Protein AF-A0A7S0XNS1-F1 (afdb_monomer_lite)

Radius of gyration: 20.66 Å; chains: 1; bounding box: 52×36×56 Å

Sequence (223 aa):
VTRVEDPAVYVGIASEYVEYVCTFFGDREVCVLVGDVISHVSPDRAYLNLQDELGRIGTSLVNKYTDFRRIVALPVFSSFLDILQGPVRKHLGKSLLTLFLDLPPGASRDPVVLHTGFTLAKGLHDELDSLSLDDERRQSGALIARFVRMVEFGDDLEKHLSFLVECRRFLVNLDVVKEAVVCVVASLIDRANDKVKMKHTRRTMSFVKACLAFCHITIPSIT

Secondary structure (DSSP, 8-state):
------HHHHHHHHHHHHHHHHHHS-HHHHHHHHHHHHHHHSGGGGGGG-HHHHHHHHHHHHHH--SHHHHHTSTTHHHHHHH--HHHHHHHHHHHHHHHHTSPTTGGGSHHHHHHHHHHHHHHHHT--TTS-HHHHHHHHHHHHHHHHH---TT-HHHHHHHHHHHHHHSTT-HHHHHHHHHHHHHHHHHHHHHHTT---HHHHHHHHHHHHHHHHHGGG--

InterPro domains:
  IPR029705 VPS35 endosomal protein sorting factor-like [PTHR13673] (1-223)

pLDDT: mean 93.22, std 6.47, range [44.56, 97.88]

Structure (mmCIF, N/CA/C/O backbone):
data_AF-A0A7S0XNS1-F1
#
_entry.id   AF-A0A7S0XNS1-F1
#
loop_
_atom_site.group_PDB
_atom_site.id
_atom_site.type_symbol
_atom_site.label_atom_id
_atom_site.label_alt_id
_atom_site.label_comp_id
_atom_site.label_asym_id
_atom_site.label_entity_id
_atom_site.label_seq_id
_atom_site.pdbx_PDB_ins_code
_atom_site.Cartn_x
_atom_site.Cartn_y
_atom_site.Cartn_z
_atom_site.occupancy
_atom_site.B_iso_or_equiv
_atom_site.auth_seq_id
_atom_site.auth_comp_id
_atom_site.auth_asym_id
_atom_site.auth_atom_id
_atom_site.pdbx_PDB_model_num
ATOM 1 N N . VAL A 1 1 ? -30.289 -7.061 12.189 1.00 44.56 1 VAL A N 1
ATOM 2 C CA . VAL A 1 1 ? -30.768 -5.856 12.905 1.00 44.56 1 VAL A CA 1
ATOM 3 C C . VAL A 1 1 ? -30.694 -6.138 14.395 1.00 44.56 1 VAL A C 1
ATOM 5 O O . VAL A 1 1 ? -31.608 -6.726 14.968 1.00 44.56 1 VAL A O 1
ATOM 8 N N . THR A 1 2 ? -29.538 -5.863 14.985 1.00 54.38 2 THR A N 1
ATOM 9 C CA . THR A 1 2 ? -29.276 -6.022 16.419 1.00 54.38 2 THR A CA 1
ATOM 10 C C . THR A 1 2 ? -29.986 -4.919 17.206 1.00 54.38 2 THR A C 1
ATOM 12 O O . THR A 1 2 ? -30.120 -3.802 16.727 1.00 54.38 2 THR A O 1
ATOM 15 N N . ARG A 1 3 ? -30.518 -5.262 18.387 1.00 66.88 3 ARG A N 1
ATOM 16 C CA . ARG A 1 3 ? -31.362 -4.386 19.230 1.00 66.88 3 ARG A CA 1
ATOM 17 C C . ARG A 1 3 ? -30.568 -3.486 20.190 1.00 66.88 3 ARG A C 1
ATOM 19 O O . ARG A 1 3 ? -31.171 -2.841 21.038 1.00 66.88 3 ARG A O 1
ATOM 26 N N . VAL A 1 4 ? -29.238 -3.516 20.132 1.00 72.00 4 VAL A N 1
ATOM 27 C CA . VAL A 1 4 ? -28.381 -2.734 21.032 1.00 72.00 4 VAL A CA 1
ATOM 28 C C . VAL A 1 4 ? -28.152 -1.374 20.389 1.00 72.00 4 VAL A C 1
ATOM 30 O O . VAL A 1 4 ? -27.490 -1.296 19.363 1.00 72.00 4 VAL A O 1
ATOM 33 N N . GLU A 1 5 ? -28.735 -0.329 20.971 1.00 79.56 5 GLU A N 1
ATOM 34 C CA . GLU A 1 5 ? -28.654 1.031 20.423 1.00 79.56 5 GLU A CA 1
ATOM 35 C C . GLU A 1 5 ? -27.328 1.724 20.758 1.00 79.56 5 GLU A C 1
ATOM 37 O O . GLU A 1 5 ? -26.865 2.544 19.974 1.00 79.56 5 GLU A O 1
ATOM 42 N N . ASP A 1 6 ? -26.703 1.379 21.890 1.00 89.56 6 ASP A N 1
ATOM 43 C CA . ASP A 1 6 ? -25.436 1.975 22.321 1.00 89.56 6 ASP A CA 1
ATOM 44 C C . ASP A 1 6 ? -24.248 1.400 21.517 1.00 89.56 6 ASP A C 1
ATOM 46 O O . ASP A 1 6 ? -23.928 0.208 21.662 1.00 89.56 6 ASP A O 1
ATOM 50 N N . PRO A 1 7 ? -23.555 2.226 20.705 1.00 90.88 7 PRO A N 1
ATOM 51 C CA . PRO A 1 7 ? -22.407 1.788 19.921 1.00 90.88 7 PRO A CA 1
ATOM 52 C C . PRO A 1 7 ? -21.266 1.239 20.777 1.00 90.88 7 PRO A C 1
ATOM 54 O O . PRO A 1 7 ? -20.618 0.278 20.366 1.00 90.88 7 PRO A O 1
ATOM 57 N N . ALA A 1 8 ? -21.022 1.802 21.965 1.00 92.81 8 ALA A N 1
ATOM 58 C CA . ALA A 1 8 ? -19.924 1.373 22.826 1.00 92.81 8 ALA A CA 1
ATOM 59 C C . ALA A 1 8 ? -20.167 -0.041 23.365 1.00 92.81 8 ALA A C 1
ATOM 61 O O . ALA A 1 8 ? -19.279 -0.893 23.315 1.00 92.81 8 ALA A O 1
ATOM 62 N N . VAL A 1 9 ? -21.397 -0.325 23.804 1.00 93.69 9 VAL A N 1
ATOM 63 C CA . VAL A 1 9 ? -21.789 -1.664 24.269 1.00 93.69 9 VAL A CA 1
ATOM 64 C C . VAL A 1 9 ? -21.718 -2.671 23.126 1.00 93.69 9 VAL A C 1
ATOM 66 O O . VAL A 1 9 ? -21.153 -3.754 23.290 1.00 93.69 9 VAL A O 1
ATOM 69 N N . TYR A 1 10 ? -22.269 -2.321 21.961 1.00 94.31 10 TYR A N 1
ATOM 70 C CA . TYR A 1 10 ? -22.276 -3.218 20.812 1.00 94.31 10 TYR A CA 1
ATOM 71 C C . TYR A 1 10 ? -20.856 -3.560 20.347 1.00 94.31 10 TYR A C 1
ATOM 73 O O . TYR A 1 10 ? -20.518 -4.735 20.200 1.00 94.31 10 TYR A O 1
ATOM 81 N N . VAL A 1 11 ? -20.013 -2.544 20.146 1.00 94.69 11 VAL A N 1
ATOM 82 C CA . VAL A 1 11 ? -18.644 -2.730 19.657 1.00 94.69 11 VAL A CA 1
ATOM 83 C C . VAL A 1 11 ? -17.752 -3.393 20.694 1.00 94.69 11 VAL A C 1
ATOM 85 O O . VAL A 1 11 ? -16.948 -4.243 20.316 1.00 94.69 11 VAL A O 1
ATOM 88 N N . GLY A 1 12 ? -17.947 -3.107 21.984 1.00 94.88 12 GLY A N 1
ATOM 89 C CA . GLY A 1 12 ? -17.294 -3.839 23.064 1.00 94.88 12 GLY A CA 1
ATOM 90 C C . GLY A 1 12 ? -17.523 -5.345 22.926 1.00 94.88 12 GLY A C 1
ATOM 91 O O . GLY A 1 12 ? -16.564 -6.098 22.785 1.00 94.88 12 GLY A O 1
ATOM 92 N N . ILE A 1 13 ? -18.784 -5.782 22.831 1.00 94.31 13 ILE A N 1
ATOM 93 C CA . ILE A 1 13 ? -19.134 -7.204 22.655 1.00 94.31 13 ILE A CA 1
ATOM 94 C C . ILE A 1 13 ? -18.597 -7.759 21.328 1.00 94.31 13 ILE A C 1
ATOM 96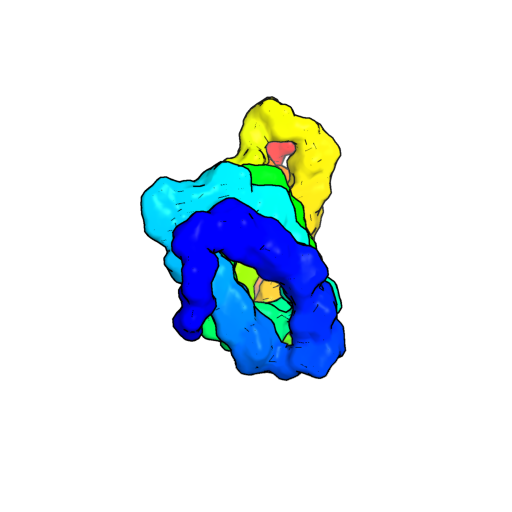 O O . ILE A 1 13 ? -18.030 -8.852 21.295 1.00 94.31 13 ILE A O 1
ATOM 100 N N . ALA A 1 14 ? -18.759 -7.017 20.229 1.00 95.44 14 ALA A N 1
ATOM 101 C CA . ALA A 1 14 ? -18.284 -7.442 18.917 1.00 95.44 14 ALA A CA 1
ATOM 102 C C . ALA A 1 14 ? -16.763 -7.658 18.906 1.00 95.44 14 ALA A C 1
ATOM 104 O O . ALA A 1 14 ? -16.294 -8.624 18.308 1.00 95.44 14 ALA A O 1
ATOM 105 N N . SER A 1 15 ? -16.002 -6.807 19.600 1.00 95.06 15 SER A N 1
ATOM 106 C CA . SER A 1 15 ? -14.543 -6.901 19.687 1.00 95.06 15 SER A CA 1
ATOM 107 C C . SER A 1 15 ? -14.044 -8.102 20.495 1.00 95.06 15 SER A C 1
ATOM 109 O O . SER A 1 15 ? -12.962 -8.600 20.206 1.00 95.06 15 SER A O 1
ATOM 111 N N . GLU A 1 16 ? -14.836 -8.617 21.441 1.00 94.44 16 GLU A N 1
ATOM 112 C CA . GLU A 1 16 ? -14.533 -9.872 22.148 1.00 94.44 16 GLU A CA 1
ATOM 113 C C . GLU A 1 16 ? -14.907 -11.102 21.306 1.00 94.44 16 GLU A C 1
ATOM 115 O O . GLU A 1 16 ? -14.267 -12.148 21.376 1.00 94.44 16 GLU A O 1
ATOM 120 N N . TYR A 1 17 ? -15.959 -10.995 20.487 1.00 94.06 17 TYR A N 1
ATOM 121 C CA . TYR A 1 17 ? -16.474 -12.124 19.708 1.00 94.06 17 TYR A CA 1
ATOM 122 C C . TYR A 1 17 ? -15.808 -12.282 18.332 1.00 94.06 17 TYR A C 1
ATOM 124 O O . TYR A 1 17 ? -15.868 -13.354 17.726 1.00 94.06 17 TYR A O 1
ATOM 132 N N . VAL A 1 18 ? -15.168 -11.228 17.820 1.00 95.62 18 VAL A N 1
ATOM 133 C CA . VAL A 1 18 ? -14.606 -11.185 16.462 1.00 95.62 18 VAL A CA 1
ATOM 134 C C . VAL A 1 18 ? -13.596 -12.299 16.196 1.00 95.62 18 VAL A C 1
ATOM 136 O O . VAL A 1 18 ? -13.611 -12.858 15.101 1.00 95.62 18 VAL A O 1
ATOM 139 N N . GLU A 1 19 ? -12.766 -12.675 17.171 1.00 94.69 19 GLU A N 1
ATOM 140 C CA . GLU A 1 19 ? -11.787 -13.757 17.011 1.00 94.69 19 GLU A CA 1
ATOM 141 C C . GLU A 1 19 ? -12.484 -15.107 16.792 1.00 94.69 19 GLU A C 1
ATOM 143 O O . GLU A 1 19 ? -12.118 -15.868 15.892 1.00 94.69 19 GLU A O 1
ATOM 148 N N . TYR A 1 20 ? -13.556 -15.374 17.543 1.00 95.75 20 TYR A N 1
ATOM 149 C CA . TYR A 1 20 ? -14.377 -16.571 17.374 1.00 95.75 20 TYR A CA 1
ATOM 150 C C . TYR A 1 20 ? -15.050 -16.593 15.994 1.00 95.75 20 TYR A C 1
ATOM 152 O O . TYR A 1 20 ? -14.976 -17.597 15.281 1.00 95.75 20 TYR A O 1
ATOM 160 N N . VAL A 1 21 ? -15.634 -15.469 15.561 1.00 96.12 21 VAL A N 1
ATOM 161 C CA . VAL A 1 21 ? -16.239 -15.359 14.221 1.00 96.12 21 VAL A CA 1
ATOM 162 C C . VAL A 1 21 ? -15.194 -15.570 13.127 1.00 96.12 21 VAL A C 1
ATOM 164 O O . VAL A 1 21 ? -15.419 -16.304 12.162 1.00 96.12 21 VAL A O 1
ATOM 167 N N . CYS A 1 22 ? -14.013 -14.982 13.301 1.00 94.94 22 CYS A N 1
ATOM 168 C CA . CYS A 1 22 ? -12.914 -15.115 12.363 1.00 94.94 22 CYS A CA 1
ATOM 169 C C . CYS A 1 22 ? -12.358 -16.544 12.293 1.00 94.94 22 CYS A C 1
ATOM 171 O O . CYS A 1 22 ? -11.960 -16.986 11.216 1.00 94.94 22 CYS A O 1
ATOM 173 N N . THR A 1 23 ? -12.375 -17.282 13.398 1.00 94.44 23 THR A N 1
ATOM 174 C CA . THR A 1 23 ? -11.842 -18.647 13.459 1.00 94.44 23 THR A CA 1
ATOM 175 C C . THR A 1 23 ? -12.822 -19.678 12.902 1.00 94.44 23 THR A C 1
ATOM 177 O O . THR A 1 23 ? -12.416 -20.569 12.159 1.00 94.44 23 THR A O 1
ATOM 180 N N . PHE A 1 24 ? -14.114 -19.561 13.228 1.00 95.31 24 PHE A N 1
ATOM 181 C CA . PHE A 1 24 ? -15.078 -20.647 13.004 1.00 95.31 24 PHE A CA 1
ATOM 182 C C . PHE A 1 24 ? -16.104 -20.397 11.893 1.00 95.31 24 PHE A C 1
ATOM 184 O O . PHE A 1 24 ? -16.767 -21.345 11.474 1.00 95.31 24 PHE A O 1
ATOM 191 N N . PHE A 1 25 ? -16.239 -19.166 11.388 1.00 95.44 25 PHE A N 1
ATOM 192 C CA . PHE A 1 25 ? -17.244 -18.828 10.372 1.00 95.44 25 PHE A CA 1
ATOM 193 C C . PHE A 1 25 ? -16.632 -18.375 9.044 1.00 95.44 25 PHE A C 1
ATOM 195 O O . PHE A 1 25 ? -15.424 -18.141 8.924 1.00 95.44 25 PHE A O 1
ATOM 202 N N . GLY A 1 26 ? -17.480 -18.276 8.018 1.00 94.19 26 GLY A N 1
ATOM 203 C CA . GLY A 1 26 ? -17.092 -17.868 6.676 1.00 94.19 26 GLY A CA 1
ATOM 204 C C . GLY A 1 26 ? -17.012 -16.353 6.497 1.00 94.19 26 GLY A C 1
ATOM 205 O O . GLY A 1 26 ? -17.328 -15.562 7.388 1.00 94.19 26 GLY A O 1
ATOM 206 N N . ASP A 1 27 ? -16.602 -15.950 5.295 1.00 95.62 27 ASP A N 1
ATOM 207 C CA . ASP A 1 27 ? -16.418 -14.542 4.925 1.00 95.62 27 ASP A CA 1
ATOM 208 C C . ASP A 1 27 ? -17.736 -13.752 5.044 1.00 95.62 27 ASP A C 1
ATOM 210 O O . ASP A 1 27 ? -17.733 -12.585 5.429 1.00 95.62 27 ASP A O 1
ATOM 214 N N . ARG A 1 28 ? -18.884 -14.405 4.800 1.00 96.12 28 ARG A N 1
ATOM 215 C CA . ARG A 1 28 ? -20.214 -13.795 4.935 1.00 96.12 28 ARG A CA 1
ATOM 216 C C . ARG A 1 28 ? -20.475 -13.320 6.361 1.00 96.12 28 ARG A C 1
ATOM 218 O O . ARG A 1 28 ? -20.875 -12.175 6.545 1.00 96.12 28 ARG A O 1
ATOM 225 N N . GLU A 1 29 ? -20.280 -14.182 7.353 1.00 96.19 29 GLU A N 1
ATOM 226 C CA . GLU A 1 29 ? -20.562 -13.852 8.752 1.00 96.19 29 GLU A CA 1
ATOM 227 C C . GLU A 1 29 ? -19.595 -12.788 9.276 1.00 96.19 29 GLU A C 1
ATOM 229 O O . GLU A 1 29 ? -20.015 -11.881 9.993 1.00 96.19 29 GLU A O 1
ATOM 234 N N . VAL A 1 30 ? -18.329 -12.836 8.845 1.00 96.62 30 VAL A N 1
ATOM 235 C CA . VAL A 1 30 ? -17.352 -11.779 9.135 1.00 96.62 30 VAL A CA 1
ATOM 236 C C . VAL A 1 30 ? -17.814 -10.440 8.554 1.00 96.62 30 VAL A C 1
ATOM 238 O O . VAL A 1 30 ? -17.815 -9.434 9.260 1.00 96.62 30 VAL A O 1
ATOM 241 N N . CYS A 1 31 ? -18.253 -10.410 7.292 1.00 96.88 31 CYS A N 1
ATOM 242 C CA . CYS A 1 31 ? -18.755 -9.185 6.672 1.00 96.88 31 CYS A CA 1
ATOM 243 C C . CYS A 1 31 ? -20.029 -8.660 7.337 1.00 96.88 31 CYS A C 1
ATOM 245 O O . CYS A 1 31 ? -20.174 -7.447 7.456 1.00 96.88 31 CYS A O 1
ATOM 247 N N . VAL A 1 32 ? -20.933 -9.536 7.787 1.00 96.56 32 VAL A N 1
ATOM 248 C CA . VAL A 1 32 ? -22.127 -9.125 8.541 1.00 96.56 32 VAL A CA 1
ATOM 249 C C . VAL A 1 32 ? -21.722 -8.467 9.858 1.00 96.56 32 VAL A C 1
ATOM 251 O O . VAL A 1 32 ? -22.163 -7.356 10.125 1.00 96.56 32 VAL A O 1
ATOM 254 N N . LEU A 1 33 ? -20.834 -9.094 10.638 1.00 96.38 33 LEU A N 1
ATOM 255 C CA . LEU A 1 33 ? -20.377 -8.536 11.913 1.00 96.38 33 LEU A CA 1
ATOM 256 C C . LEU A 1 33 ? -19.683 -7.180 11.725 1.00 96.38 33 LEU A C 1
ATOM 258 O O . LEU A 1 33 ? -20.030 -6.207 12.387 1.00 96.38 33 LEU A O 1
ATOM 262 N N . VAL A 1 34 ? -18.709 -7.102 10.815 1.00 96.94 34 VAL A N 1
ATOM 263 C CA . VAL A 1 34 ? -17.949 -5.866 10.570 1.00 96.94 34 VAL A CA 1
ATOM 264 C C . VAL A 1 34 ? -18.848 -4.778 9.975 1.00 96.94 34 VAL A C 1
ATOM 266 O O . VAL A 1 34 ? -18.737 -3.617 10.357 1.00 96.94 34 VAL A O 1
ATOM 269 N N . GLY A 1 35 ? -19.768 -5.141 9.078 1.00 97.12 35 GLY A N 1
ATOM 270 C CA . GLY A 1 35 ? -20.752 -4.217 8.514 1.00 97.12 35 GLY A CA 1
ATOM 271 C C . GLY A 1 35 ? -21.703 -3.652 9.571 1.00 97.12 35 GLY A C 1
ATOM 272 O O . GLY A 1 35 ? -21.967 -2.446 9.576 1.00 97.12 35 GLY A O 1
ATOM 273 N N . ASP A 1 36 ? -22.162 -4.490 10.503 1.00 95.38 36 ASP A N 1
ATOM 274 C CA . ASP A 1 36 ? -22.963 -4.040 11.639 1.00 95.38 36 ASP A CA 1
ATOM 275 C C . ASP A 1 36 ? -22.134 -3.116 12.545 1.00 95.38 36 ASP A C 1
ATOM 277 O O . ASP A 1 36 ? -22.609 -2.033 12.879 1.00 95.38 36 ASP A O 1
ATOM 281 N N . VAL A 1 37 ? -20.879 -3.456 12.873 1.00 96.62 37 VAL A N 1
ATOM 282 C CA . VAL A 1 37 ? -19.975 -2.581 13.649 1.00 96.62 37 VAL A CA 1
ATOM 283 C C . VAL A 1 37 ? -19.850 -1.203 13.001 1.00 96.62 37 VAL A C 1
ATOM 285 O O . VAL A 1 37 ? -20.118 -0.205 13.666 1.00 96.62 37 VAL A O 1
ATOM 288 N N . ILE A 1 38 ? -19.523 -1.138 11.704 1.00 96.69 38 ILE A N 1
ATOM 289 C CA . ILE A 1 38 ? -19.424 0.125 10.952 1.00 96.69 38 ILE A CA 1
ATOM 290 C C . ILE A 1 38 ? -20.733 0.914 11.061 1.00 96.69 38 ILE A C 1
ATOM 292 O O . ILE A 1 38 ? -20.707 2.119 11.313 1.00 96.69 38 ILE A O 1
ATOM 296 N N . SER A 1 39 ? -21.876 0.242 10.912 1.00 95.31 39 SER A N 1
ATOM 297 C CA . SER A 1 39 ? -23.196 0.879 10.958 1.00 95.31 39 SER A CA 1
ATOM 298 C C . SER A 1 39 ? -23.540 1.456 12.335 1.00 95.31 39 SER A C 1
ATOM 300 O O . SER A 1 39 ? -24.219 2.477 12.391 1.00 95.31 39 SER A O 1
ATOM 302 N N . HIS A 1 40 ? -23.060 0.857 13.431 1.00 94.38 40 HIS A N 1
ATOM 303 C CA . HIS A 1 40 ? -23.280 1.380 14.787 1.00 94.38 40 HIS A CA 1
ATOM 304 C C . HIS A 1 40 ? -22.325 2.530 15.129 1.00 94.38 40 HIS A C 1
ATOM 306 O O . HIS A 1 40 ? -22.723 3.450 15.835 1.00 94.38 40 HIS A O 1
ATOM 312 N N . VAL A 1 41 ? -21.080 2.516 14.634 1.00 94.88 41 VAL A N 1
ATOM 313 C CA . VAL A 1 41 ? -20.078 3.538 15.008 1.00 94.88 41 VAL A CA 1
ATOM 314 C C . VAL A 1 41 ? -20.021 4.750 14.088 1.00 94.88 41 VAL A C 1
ATOM 316 O O . VAL A 1 41 ? -19.459 5.777 14.470 1.00 94.88 41 VAL A O 1
ATOM 319 N N . SER A 1 42 ? -20.541 4.632 12.865 1.00 94.00 42 SER A N 1
ATOM 320 C CA . SER A 1 42 ? -20.547 5.731 11.891 1.00 94.00 42 SER A CA 1
ATOM 321 C C . SER A 1 42 ? -21.455 6.900 12.299 1.00 94.00 42 SER A C 1
ATOM 323 O O . SER A 1 42 ? -21.017 8.046 12.144 1.00 94.00 42 SER A O 1
ATOM 325 N N . PRO A 1 43 ? -22.681 6.672 12.824 1.00 92.81 43 PRO A N 1
ATOM 326 C CA . PRO A 1 43 ? -23.506 7.736 13.387 1.00 92.81 43 PRO A CA 1
ATOM 327 C C . PRO A 1 43 ? -22.754 8.507 14.472 1.00 92.81 43 PRO A C 1
ATOM 329 O O . PRO A 1 43 ? -22.018 7.924 15.267 1.00 92.81 43 PRO A O 1
ATOM 332 N N . ASP A 1 44 ? -22.885 9.834 14.445 1.00 91.00 44 ASP A N 1
ATOM 333 C CA . ASP A 1 44 ? -22.244 10.768 15.383 1.00 91.00 44 ASP A CA 1
ATOM 334 C C . ASP A 1 44 ? -20.718 10.618 15.525 1.00 91.00 44 ASP A C 1
ATOM 336 O O . ASP A 1 44 ? -20.105 11.200 16.418 1.00 91.00 44 ASP A O 1
ATOM 340 N N . ARG A 1 45 ? -20.080 9.877 14.605 1.00 93.25 45 ARG A N 1
ATOM 341 C CA . ARG A 1 45 ? -18.652 9.544 14.631 1.00 93.25 45 ARG A CA 1
ATOM 342 C C . ARG A 1 45 ? -18.217 8.880 15.941 1.00 93.25 45 ARG A C 1
ATOM 344 O O . ARG A 1 45 ? -17.110 9.127 16.421 1.00 93.25 45 ARG A O 1
ATOM 351 N N . ALA A 1 46 ? -19.056 8.004 16.497 1.00 93.69 46 ALA A N 1
ATOM 352 C CA . ALA A 1 46 ? -18.743 7.254 17.715 1.00 93.69 46 ALA A CA 1
ATOM 353 C C . ALA A 1 46 ? -17.428 6.453 17.609 1.00 93.69 46 ALA A C 1
ATOM 355 O O . ALA A 1 46 ? -16.750 6.254 18.618 1.00 93.69 46 ALA A O 1
ATOM 356 N N . TYR A 1 47 ? -17.007 6.078 16.391 1.00 94.00 47 TYR A N 1
ATOM 357 C CA . TYR A 1 47 ? -15.710 5.436 16.133 1.00 94.00 47 TYR A CA 1
ATOM 358 C C . TYR A 1 47 ? -14.509 6.213 16.694 1.00 94.00 47 TYR A C 1
ATOM 360 O O . TYR A 1 47 ? -13.491 5.596 16.996 1.00 94.00 47 TYR A O 1
ATOM 368 N N . LEU A 1 48 ? -14.596 7.539 16.865 1.00 94.31 48 LEU A N 1
ATOM 369 C CA . LEU A 1 48 ? -13.505 8.354 17.418 1.00 94.31 48 LEU A CA 1
ATOM 370 C C . LEU A 1 48 ? -13.100 7.918 18.833 1.00 94.31 48 LEU A C 1
ATOM 372 O O . LEU A 1 48 ? -11.928 8.016 19.183 1.00 94.31 48 LEU A O 1
ATOM 376 N N . ASN A 1 49 ? -14.052 7.404 19.615 1.00 95.19 49 ASN A N 1
ATOM 377 C CA . ASN A 1 49 ? -13.839 7.005 21.007 1.00 95.19 49 ASN A CA 1
ATOM 378 C C . ASN A 1 49 ? -13.663 5.488 21.186 1.00 95.19 49 ASN A C 1
ATOM 380 O O . ASN A 1 49 ? -13.495 5.039 22.312 1.00 95.19 49 ASN A O 1
ATOM 384 N N . LEU A 1 50 ? -13.731 4.707 20.102 1.00 96.31 50 LEU A N 1
ATOM 385 C CA . LEU A 1 50 ? -13.759 3.235 20.128 1.00 96.31 50 LEU A CA 1
ATOM 386 C C . LEU A 1 50 ? -12.605 2.623 19.316 1.00 96.31 50 LEU A C 1
ATOM 388 O O . LEU A 1 50 ? -12.726 1.544 18.735 1.00 96.31 50 LEU A O 1
ATOM 392 N N . GLN A 1 51 ? -11.492 3.351 19.183 1.00 96.88 51 GLN A N 1
ATOM 393 C CA . GLN A 1 51 ? -10.375 2.928 18.335 1.00 96.88 51 GLN A CA 1
ATOM 394 C C . GLN A 1 51 ? -9.716 1.640 18.843 1.00 96.88 51 GLN A C 1
ATOM 396 O O . GLN A 1 51 ? -9.311 0.821 18.022 1.00 96.88 51 GLN A O 1
ATOM 401 N N . ASP A 1 52 ? -9.659 1.413 20.155 1.00 96.44 52 ASP A N 1
ATOM 402 C CA . ASP A 1 52 ? -9.043 0.212 20.726 1.00 96.44 52 ASP A CA 1
ATOM 403 C C . ASP A 1 52 ? -9.843 -1.053 20.375 1.00 96.44 52 ASP A C 1
ATOM 405 O O . ASP A 1 52 ? -9.284 -2.061 19.931 1.00 96.44 52 ASP A O 1
ATOM 409 N N . GLU A 1 53 ? -11.171 -1.004 20.492 1.00 97.44 53 GLU A N 1
ATOM 410 C CA . GLU A 1 53 ? -12.067 -2.082 20.075 1.00 97.44 53 GLU A CA 1
ATOM 411 C C . GLU A 1 53 ? -11.999 -2.326 18.563 1.00 97.44 53 GLU A C 1
ATOM 413 O O . GLU A 1 53 ? -11.885 -3.473 18.118 1.00 97.44 53 GLU A O 1
ATOM 418 N N . LEU A 1 54 ? -12.010 -1.255 17.763 1.00 97.88 54 LEU A N 1
ATOM 419 C CA . LEU A 1 54 ? -11.849 -1.347 16.311 1.00 97.88 54 LEU A CA 1
ATOM 420 C C . LEU A 1 54 ? -10.480 -1.937 15.938 1.00 97.88 54 LEU A C 1
ATOM 422 O O . LEU A 1 54 ? -10.380 -2.739 15.009 1.00 97.88 54 LEU A O 1
ATOM 426 N N . GLY A 1 55 ? -9.430 -1.621 16.694 1.00 97.12 55 GLY A N 1
ATOM 427 C CA . GLY A 1 55 ? -8.096 -2.187 16.521 1.00 97.12 55 GLY A CA 1
ATOM 428 C C . GLY A 1 55 ? -8.046 -3.693 16.762 1.00 97.12 55 GLY A C 1
ATOM 429 O O . GLY A 1 55 ? -7.416 -4.418 15.984 1.00 97.12 55 GLY A O 1
ATOM 430 N N . ARG A 1 56 ? -8.765 -4.193 17.775 1.00 97.38 56 ARG A N 1
ATOM 431 C CA . ARG A 1 56 ? -8.902 -5.638 18.041 1.00 97.38 56 ARG A CA 1
ATOM 432 C C . ARG A 1 56 ? -9.637 -6.363 16.916 1.00 97.38 56 ARG A C 1
ATOM 434 O O . ARG A 1 56 ? -9.190 -7.425 16.469 1.00 97.38 56 ARG A O 1
ATOM 441 N N . ILE A 1 57 ? -10.703 -5.753 16.398 1.00 97.88 57 ILE A N 1
ATOM 442 C CA . ILE A 1 57 ? -11.429 -6.257 15.225 1.00 97.88 57 ILE A CA 1
ATOM 443 C C . ILE A 1 57 ? -10.495 -6.320 14.016 1.00 97.88 57 ILE A C 1
ATOM 445 O O . ILE A 1 57 ? -10.352 -7.379 13.407 1.00 97.88 57 ILE A O 1
ATOM 449 N N . GLY A 1 58 ? -9.799 -5.227 13.700 1.00 97.25 58 GLY A N 1
ATOM 450 C CA . GLY A 1 58 ? -8.882 -5.181 12.564 1.00 97.25 58 GLY A CA 1
ATOM 451 C C . GLY A 1 58 ? -7.743 -6.194 12.673 1.00 97.25 58 GLY A C 1
ATOM 452 O O . GLY A 1 58 ? -7.424 -6.862 11.691 1.00 97.25 58 GLY A O 1
ATOM 453 N N . THR A 1 59 ? -7.174 -6.370 13.867 1.00 96.94 59 THR A N 1
ATOM 454 C CA . THR A 1 59 ? -6.112 -7.361 14.112 1.00 96.94 59 THR A CA 1
ATOM 455 C C . THR A 1 59 ? -6.622 -8.777 13.857 1.00 96.94 59 THR A C 1
ATOM 457 O O . THR A 1 59 ? -5.957 -9.567 13.190 1.00 96.94 59 THR A O 1
ATOM 460 N N . SER A 1 60 ? -7.842 -9.082 14.300 1.00 96.94 60 SER A N 1
ATOM 461 C CA . SER A 1 60 ? -8.475 -10.384 14.060 1.00 96.94 60 SER A CA 1
ATOM 462 C C . SER A 1 60 ? -8.736 -10.642 12.574 1.00 96.94 60 SER A C 1
ATOM 464 O O . SER A 1 60 ? -8.530 -11.760 12.098 1.00 96.94 60 SER A O 1
ATOM 466 N N . LEU A 1 61 ? -9.116 -9.608 11.812 1.00 97.00 61 LEU A N 1
ATOM 467 C CA . LEU A 1 61 ? -9.256 -9.709 10.356 1.00 97.00 61 LEU A CA 1
ATOM 468 C C . LEU A 1 61 ? -7.913 -10.016 9.687 1.00 97.00 61 LEU A C 1
ATOM 470 O O . LEU A 1 61 ? -7.834 -10.945 8.889 1.00 97.00 61 LEU A O 1
ATOM 474 N N . VAL A 1 62 ? -6.852 -9.283 10.029 1.00 96.50 62 VAL A N 1
ATOM 475 C CA . VAL A 1 62 ? -5.501 -9.520 9.490 1.00 96.50 62 VAL A CA 1
ATOM 476 C C . VAL A 1 62 ? -5.013 -10.937 9.816 1.00 96.50 62 VAL A C 1
ATOM 478 O O . VAL A 1 62 ? -4.463 -11.607 8.945 1.00 96.50 62 VAL A O 1
ATOM 481 N N . ASN A 1 63 ? -5.271 -11.429 11.031 1.00 95.62 63 ASN A N 1
ATOM 482 C CA . ASN A 1 63 ? -4.890 -12.782 11.445 1.00 95.62 63 ASN A CA 1
ATOM 483 C C . ASN A 1 63 ? -5.649 -13.875 10.674 1.00 95.62 63 ASN A C 1
ATOM 485 O O . ASN A 1 63 ? -5.061 -14.895 10.319 1.00 95.62 63 ASN A O 1
ATOM 489 N N . LYS A 1 64 ? -6.943 -13.671 10.389 1.00 95.19 64 LYS A N 1
ATOM 490 C CA . LYS A 1 64 ? -7.740 -14.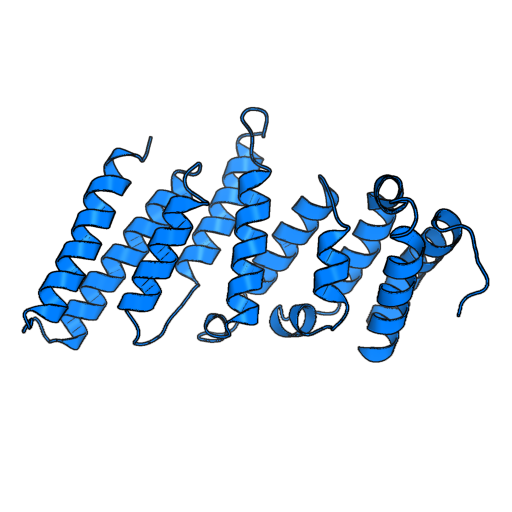600 9.569 1.00 95.19 64 LYS A CA 1
ATOM 491 C C . LYS A 1 64 ? -7.298 -14.586 8.107 1.00 95.19 64 LYS A C 1
ATOM 493 O O . LYS A 1 64 ? -7.173 -15.637 7.479 1.00 95.19 64 LYS A O 1
ATOM 498 N N . TYR A 1 65 ? -7.125 -13.393 7.546 1.00 95.12 65 TYR A N 1
ATOM 499 C CA . TYR A 1 65 ? -6.841 -13.187 6.132 1.00 95.12 65 TYR A CA 1
ATOM 500 C C . TYR A 1 65 ? -5.353 -12.904 5.925 1.00 95.12 65 TYR A C 1
ATOM 502 O O . TYR A 1 65 ? -4.943 -11.770 5.702 1.00 95.12 65 TYR A O 1
ATOM 510 N N . THR A 1 66 ? -4.551 -13.966 5.932 1.00 91.56 66 THR A N 1
ATOM 511 C CA . THR A 1 66 ? -3.099 -13.901 5.694 1.00 91.56 66 THR A CA 1
ATOM 512 C C . THR A 1 66 ? -2.714 -13.603 4.238 1.00 91.56 66 THR A C 1
ATOM 514 O O . THR A 1 66 ? -1.543 -13.403 3.938 1.00 91.56 66 THR A O 1
ATOM 517 N N . ASP A 1 67 ? -3.683 -13.557 3.316 1.00 93.38 67 ASP A N 1
ATOM 518 C CA . ASP A 1 67 ? -3.491 -13.100 1.935 1.00 93.38 67 ASP A CA 1
ATOM 519 C C . ASP A 1 67 ? -4.125 -11.717 1.768 1.00 93.38 67 ASP A C 1
ATOM 521 O O . ASP A 1 67 ? -5.349 -11.560 1.873 1.00 93.38 67 ASP A O 1
ATOM 525 N N . PHE A 1 68 ? -3.294 -10.723 1.446 1.00 96.38 68 PHE A N 1
ATOM 526 C CA . PHE A 1 68 ? -3.724 -9.342 1.241 1.00 96.38 68 PHE A CA 1
ATOM 527 C C . PHE A 1 68 ? -4.844 -9.208 0.192 1.00 96.38 68 PHE A C 1
ATOM 529 O O . PHE A 1 68 ? -5.738 -8.378 0.332 1.00 96.38 68 PHE A O 1
ATOM 536 N N . ARG A 1 69 ? -4.874 -10.056 -0.842 1.00 95.75 69 ARG A N 1
ATOM 537 C CA . ARG A 1 69 ? -5.943 -10.015 -1.857 1.00 95.75 69 ARG A CA 1
ATOM 538 C C . ARG A 1 69 ? -7.296 -10.393 -1.274 1.00 95.75 69 ARG A C 1
ATOM 540 O O . ARG A 1 69 ? -8.310 -9.840 -1.686 1.00 95.75 69 ARG A O 1
ATOM 547 N N . ARG A 1 70 ? -7.320 -11.337 -0.328 1.00 94.94 70 ARG A N 1
ATOM 548 C CA . ARG A 1 70 ? -8.568 -11.820 0.274 1.00 94.94 70 ARG A CA 1
ATOM 549 C C . ARG A 1 70 ? -9.183 -10.771 1.181 1.00 94.94 70 ARG A C 1
ATOM 551 O O . ARG A 1 70 ? -10.386 -10.559 1.096 1.00 94.94 70 ARG A O 1
ATOM 558 N N . ILE A 1 71 ? -8.371 -10.097 1.996 1.00 95.62 71 ILE A N 1
ATOM 559 C CA . ILE A 1 71 ? -8.879 -9.056 2.895 1.00 95.62 71 ILE A CA 1
ATOM 560 C C . ILE A 1 71 ? -9.379 -7.833 2.118 1.00 95.62 71 ILE A C 1
ATOM 562 O O . ILE A 1 71 ? -10.460 -7.330 2.407 1.00 95.62 71 ILE A O 1
ATOM 566 N N . VAL A 1 72 ? -8.658 -7.411 1.072 1.00 95.19 72 VAL A N 1
ATOM 567 C CA . VAL A 1 72 ? -9.056 -6.268 0.232 1.00 95.19 72 VAL A CA 1
ATOM 568 C C . VAL A 1 72 ? -10.309 -6.561 -0.597 1.00 95.19 72 VAL A C 1
ATOM 570 O O . VAL A 1 72 ? -11.073 -5.646 -0.893 1.00 95.19 72 VAL A O 1
ATOM 573 N N . ALA A 1 73 ? -10.560 -7.826 -0.938 1.00 94.62 73 ALA A N 1
ATOM 574 C CA . ALA A 1 73 ? -11.764 -8.233 -1.659 1.00 94.62 73 ALA A CA 1
ATOM 575 C C . ALA A 1 73 ? -13.037 -8.246 -0.790 1.00 94.62 73 ALA A C 1
ATOM 577 O O . ALA A 1 73 ? -14.134 -8.400 -1.333 1.00 94.62 73 ALA A O 1
ATOM 578 N N . LEU A 1 74 ? -12.930 -8.099 0.537 1.00 95.75 74 LEU A N 1
ATOM 579 C CA . LEU A 1 74 ? -14.108 -8.057 1.402 1.00 95.75 74 LEU A CA 1
ATOM 580 C C . LEU A 1 74 ? -14.899 -6.763 1.145 1.00 95.75 74 LEU A C 1
ATOM 582 O O . LEU A 1 74 ? -14.330 -5.675 1.261 1.00 95.75 74 LEU A O 1
ATOM 586 N N . PRO A 1 75 ? -16.223 -6.835 0.907 1.00 95.38 75 PRO A N 1
ATOM 587 C CA . PRO A 1 75 ? -17.042 -5.655 0.608 1.00 95.38 75 PRO A CA 1
ATOM 588 C C . PRO A 1 75 ? -16.984 -4.550 1.672 1.00 95.38 75 PRO A C 1
ATOM 590 O O . PRO A 1 75 ? -17.163 -3.378 1.363 1.00 95.38 75 PRO A O 1
ATOM 593 N N . VAL A 1 76 ? -16.736 -4.927 2.927 1.00 95.56 76 VAL A N 1
ATOM 594 C CA . VAL A 1 76 ? -16.707 -4.021 4.086 1.00 95.56 76 VAL A CA 1
ATOM 595 C C . VAL A 1 76 ? -15.322 -3.440 4.378 1.00 95.56 76 VAL A C 1
ATOM 597 O O . VAL A 1 76 ? -15.209 -2.541 5.206 1.00 95.56 76 VAL A O 1
ATOM 600 N N . PHE A 1 77 ? -14.260 -3.939 3.737 1.00 94.56 77 PHE A N 1
ATOM 601 C CA . PHE A 1 77 ? -12.887 -3.640 4.153 1.00 94.56 77 PHE A CA 1
ATOM 602 C C . PHE A 1 77 ? -12.508 -2.170 3.973 1.00 94.56 77 PHE A C 1
ATOM 604 O O . PHE A 1 77 ? -11.953 -1.577 4.894 1.00 94.56 77 PHE A O 1
ATOM 611 N N . SER A 1 78 ? -12.836 -1.565 2.825 1.00 93.06 78 SER A N 1
ATOM 612 C CA . SER A 1 78 ? -12.531 -0.146 2.585 1.00 93.06 78 SER A CA 1
ATOM 613 C C . SER A 1 78 ? -13.211 0.741 3.625 1.00 93.06 78 SER A C 1
ATOM 615 O O . SER A 1 78 ? -12.552 1.543 4.275 1.00 93.06 78 SER A O 1
ATOM 617 N N . SER A 1 79 ? -14.513 0.533 3.847 1.00 95.75 79 SER A N 1
ATOM 618 C CA . SER A 1 79 ? -15.284 1.298 4.830 1.00 95.75 79 SER A CA 1
ATOM 619 C C . SER A 1 79 ? -14.779 1.091 6.256 1.00 95.75 79 SER A C 1
ATOM 621 O O . SER A 1 79 ? -14.783 2.026 7.049 1.00 95.75 79 SER A O 1
ATOM 623 N N . PHE A 1 80 ? -14.311 -0.117 6.582 1.00 97.00 80 PHE A N 1
ATOM 624 C CA . PHE A 1 80 ? -13.675 -0.386 7.865 1.00 97.00 80 PHE A CA 1
ATOM 625 C C . PHE A 1 80 ? -12.353 0.375 8.018 1.00 97.00 80 PHE A C 1
ATOM 627 O O . PHE A 1 80 ? -12.110 0.986 9.050 1.00 97.00 80 PHE A O 1
ATOM 634 N N . LEU A 1 81 ? -11.502 0.378 6.990 1.00 94.62 81 LEU A N 1
ATOM 635 C CA . LEU A 1 81 ? -10.225 1.092 7.020 1.00 94.62 81 LEU A CA 1
ATOM 636 C C . LEU A 1 81 ? -10.419 2.614 7.157 1.00 94.62 81 LEU A C 1
ATOM 638 O O . LEU A 1 81 ? -9.622 3.275 7.823 1.00 94.62 81 LEU A O 1
ATOM 642 N N . ASP A 1 82 ? -11.487 3.159 6.571 1.00 93.81 82 ASP A N 1
ATOM 643 C CA . ASP A 1 82 ? -11.799 4.592 6.591 1.00 93.81 82 ASP A CA 1
ATOM 644 C C . ASP A 1 82 ? -12.154 5.128 7.990 1.00 93.81 82 ASP A C 1
ATOM 646 O O . ASP A 1 82 ? -11.873 6.293 8.285 1.00 93.81 82 ASP A O 1
ATOM 650 N N . ILE A 1 83 ? -12.724 4.292 8.868 1.00 95.62 83 ILE A N 1
ATOM 651 C CA . ILE A 1 83 ? -13.085 4.678 10.247 1.00 95.62 83 ILE A CA 1
ATOM 652 C C . ILE A 1 83 ? -11.926 4.536 11.250 1.00 95.62 83 ILE A C 1
ATOM 654 O O . ILE A 1 83 ? -12.031 5.005 12.387 1.00 95.62 83 ILE A O 1
ATOM 658 N N . LEU A 1 84 ? -10.812 3.912 10.852 1.00 95.06 84 LEU A N 1
ATOM 659 C CA . LEU A 1 84 ? -9.618 3.787 11.689 1.00 95.06 84 LEU A CA 1
ATOM 660 C C . LEU A 1 84 ? -8.787 5.072 11.662 1.00 95.06 84 LEU A C 1
ATOM 662 O O . LEU A 1 84 ? -8.588 5.693 10.610 1.00 95.06 84 LEU A O 1
ATOM 666 N N . GLN A 1 85 ? -8.247 5.444 12.822 1.00 91.88 85 GLN A N 1
ATOM 667 C CA . GLN A 1 85 ? -7.447 6.652 13.010 1.00 91.88 85 GLN A CA 1
ATOM 668 C C . GLN A 1 85 ? -6.257 6.427 13.950 1.00 91.88 85 GLN A C 1
ATOM 670 O O . GLN A 1 85 ? -6.188 5.450 14.698 1.00 91.88 85 GLN A O 1
ATOM 675 N N . GLY A 1 86 ? -5.303 7.359 13.896 1.00 90.75 86 GLY A N 1
ATOM 676 C CA . GLY A 1 86 ? -4.198 7.442 14.845 1.00 90.75 86 GLY A CA 1
ATOM 677 C C . GLY A 1 86 ? -3.365 6.153 14.943 1.00 90.75 86 GLY A C 1
ATOM 678 O O . GLY A 1 86 ? -3.123 5.493 13.929 1.00 90.75 86 GLY A O 1
ATOM 679 N N . PRO A 1 87 ? -2.925 5.764 16.156 1.00 90.38 87 PRO A N 1
ATOM 680 C CA . PRO A 1 87 ? -2.046 4.610 16.353 1.00 90.38 87 PRO A CA 1
ATOM 681 C C . PRO A 1 87 ? -2.614 3.292 15.815 1.00 90.38 87 PRO A C 1
ATOM 683 O O . PRO A 1 87 ? -1.862 2.454 15.315 1.00 90.38 87 PRO A O 1
ATOM 686 N N . VAL A 1 88 ? -3.936 3.115 15.879 1.00 93.69 88 VAL A N 1
ATOM 687 C CA . VAL A 1 88 ? -4.615 1.896 15.425 1.00 93.69 88 VAL A CA 1
ATOM 688 C C . VAL A 1 88 ? -4.546 1.770 13.907 1.00 93.69 88 VAL A C 1
ATOM 690 O O . VAL A 1 88 ? -4.170 0.713 13.392 1.00 93.69 88 VAL A O 1
ATOM 693 N N . ARG A 1 89 ? -4.826 2.862 13.184 1.00 93.50 89 ARG A N 1
ATOM 694 C CA . ARG A 1 89 ? -4.669 2.917 11.723 1.00 93.50 89 ARG A CA 1
ATOM 695 C C . ARG A 1 89 ? -3.225 2.654 11.311 1.00 93.50 89 ARG A C 1
ATOM 697 O O . ARG A 1 89 ? -3.001 1.845 10.414 1.00 93.50 89 ARG A O 1
ATOM 704 N N . LYS A 1 90 ? -2.257 3.265 12.002 1.00 91.88 90 LYS A N 1
ATOM 705 C CA . LYS A 1 90 ? -0.821 3.052 11.769 1.00 91.88 90 LYS A CA 1
ATOM 706 C C . LYS A 1 90 ? -0.435 1.587 11.929 1.00 91.88 90 LYS A C 1
ATOM 708 O O . LYS A 1 90 ? 0.221 1.008 11.064 1.00 91.88 90 LYS A O 1
ATOM 713 N N . HIS A 1 91 ? -0.842 0.979 13.041 1.00 93.44 91 HIS A N 1
ATOM 714 C CA . HIS A 1 91 ? -0.525 -0.408 13.357 1.00 93.44 91 HIS A CA 1
ATOM 715 C C . HIS A 1 91 ? -1.101 -1.362 12.306 1.00 93.44 91 HIS A C 1
ATOM 717 O O . HIS A 1 91 ? -0.359 -2.140 11.706 1.00 93.44 91 HIS A O 1
ATOM 723 N N . LEU A 1 92 ? -2.398 -1.244 12.011 1.00 95.38 92 LEU A N 1
ATOM 724 C CA . LEU A 1 92 ? -3.042 -2.078 10.997 1.00 95.38 92 LEU A CA 1
ATOM 725 C C . LEU A 1 92 ? -2.493 -1.815 9.599 1.00 95.38 92 LEU A C 1
ATOM 727 O O . LEU A 1 92 ? -2.288 -2.762 8.846 1.00 95.38 92 LEU A O 1
ATOM 731 N N . GLY A 1 93 ? -2.181 -0.563 9.269 1.00 95.50 93 GLY A N 1
ATOM 732 C CA . GLY A 1 93 ? -1.550 -0.199 8.007 1.00 95.50 93 GLY A CA 1
ATOM 733 C C . GLY A 1 93 ? -0.206 -0.895 7.806 1.00 95.50 93 GLY A C 1
ATOM 734 O O . GLY A 1 93 ? 0.042 -1.433 6.728 1.00 95.50 93 GLY A O 1
ATOM 735 N N . LYS A 1 94 ? 0.633 -0.968 8.850 1.00 95.38 94 LYS A N 1
ATOM 736 C CA . LYS A 1 94 ? 1.898 -1.722 8.810 1.00 95.38 94 LYS A CA 1
ATOM 737 C C . LYS A 1 94 ? 1.659 -3.218 8.608 1.00 95.38 94 LYS A C 1
ATOM 739 O O . LYS A 1 94 ? 2.332 -3.824 7.773 1.00 95.38 94 LYS A O 1
ATOM 744 N N . SER A 1 95 ? 0.707 -3.809 9.327 1.00 96.69 95 SER A N 1
ATOM 745 C CA . SER A 1 95 ? 0.397 -5.239 9.203 1.00 96.69 95 SER A CA 1
ATOM 746 C C . SER A 1 95 ? -0.142 -5.584 7.813 1.00 96.69 95 SER A C 1
ATOM 748 O O . SER A 1 95 ? 0.336 -6.517 7.175 1.00 96.69 95 SER A O 1
ATOM 750 N N . LEU A 1 96 ? -1.059 -4.775 7.283 1.00 97.31 96 LEU A N 1
ATOM 751 C CA . LEU A 1 96 ? -1.611 -4.926 5.937 1.00 97.31 96 LEU A CA 1
ATOM 752 C C . LEU A 1 96 ? -0.547 -4.743 4.851 1.00 97.31 96 LEU A C 1
ATOM 754 O O . LEU A 1 96 ? -0.479 -5.535 3.916 1.00 97.31 96 LEU A O 1
ATOM 758 N N . LEU A 1 97 ? 0.314 -3.729 4.976 1.00 96.88 97 LEU A N 1
ATOM 759 C CA . LEU A 1 97 ? 1.408 -3.531 4.029 1.00 96.88 97 LEU A CA 1
ATOM 760 C C . LEU A 1 97 ? 2.435 -4.669 4.123 1.00 96.88 97 LEU A C 1
ATOM 762 O O . LEU A 1 97 ? 3.022 -5.032 3.113 1.00 96.88 97 LEU A O 1
ATOM 766 N N . THR A 1 98 ? 2.607 -5.290 5.293 1.00 97.19 98 THR A N 1
ATOM 767 C CA . THR A 1 98 ? 3.414 -6.513 5.436 1.00 97.19 98 THR A CA 1
ATOM 768 C C . THR A 1 98 ? 2.786 -7.678 4.670 1.00 97.19 98 THR A C 1
ATOM 770 O O . THR A 1 98 ? 3.482 -8.286 3.864 1.00 97.19 98 THR A O 1
ATOM 773 N N . LEU A 1 99 ? 1.472 -7.910 4.802 1.00 97.31 99 LEU A N 1
ATOM 774 C CA . LEU A 1 99 ? 0.768 -8.915 3.991 1.00 97.31 99 LEU A CA 1
ATOM 775 C C . LEU A 1 99 ? 0.892 -8.640 2.487 1.00 97.31 99 LEU A C 1
ATOM 777 O O . LEU A 1 99 ? 0.992 -9.574 1.693 1.00 97.31 99 LEU A O 1
ATOM 781 N N . PHE A 1 100 ? 0.893 -7.365 2.078 1.00 97.50 100 PHE A N 1
ATOM 782 C CA . PHE A 1 100 ? 1.130 -7.002 0.683 1.00 97.50 100 PHE A CA 1
ATOM 783 C C . PHE A 1 100 ? 2.501 -7.497 0.217 1.00 97.50 100 PHE A C 1
ATOM 785 O O . PHE A 1 100 ? 2.597 -8.042 -0.873 1.00 97.50 100 PHE A O 1
ATOM 792 N N . LEU A 1 101 ? 3.557 -7.343 1.022 1.00 96.56 101 LEU A N 1
ATOM 793 C CA . LEU A 1 101 ? 4.916 -7.764 0.652 1.00 96.56 101 LEU A CA 1
ATOM 794 C C . LEU A 1 101 ? 5.076 -9.278 0.488 1.00 96.56 101 LEU A C 1
ATOM 796 O O . LEU A 1 101 ? 5.999 -9.696 -0.210 1.00 96.56 101 LEU A O 1
ATOM 800 N N . ASP A 1 102 ? 4.185 -10.067 1.085 1.00 96.00 102 ASP A N 1
ATOM 801 C CA . ASP A 1 102 ? 4.177 -11.530 0.993 1.00 96.00 102 ASP A CA 1
ATOM 802 C C . ASP A 1 102 ? 3.343 -12.052 -0.192 1.00 96.00 102 ASP A C 1
ATOM 804 O O . ASP A 1 102 ? 3.194 -13.262 -0.386 1.00 96.00 102 ASP A O 1
ATOM 808 N N . LEU A 1 103 ? 2.798 -11.153 -1.020 1.00 95.62 103 LEU A N 1
ATOM 809 C CA . LEU A 1 103 ? 2.061 -11.541 -2.215 1.00 95.62 103 LEU A CA 1
ATOM 810 C C . LEU A 1 103 ? 2.946 -12.303 -3.216 1.00 95.62 103 LEU A C 1
ATOM 812 O O . LEU A 1 103 ? 4.121 -11.976 -3.405 1.00 95.62 103 LEU A O 1
ATOM 816 N N . PRO A 1 104 ? 2.369 -13.276 -3.946 1.00 93.25 104 PRO A N 1
ATOM 817 C CA . PRO A 1 104 ? 3.107 -13.995 -4.971 1.00 93.25 104 PRO A CA 1
ATOM 818 C C . PRO A 1 104 ? 3.495 -13.066 -6.140 1.00 93.25 104 PRO A C 1
ATOM 820 O O . PRO A 1 104 ? 2.787 -12.089 -6.418 1.00 93.25 104 PRO A O 1
ATOM 823 N N . PRO A 1 105 ? 4.574 -13.382 -6.883 1.00 89.25 105 PRO A N 1
ATOM 824 C CA . PRO A 1 105 ? 5.013 -12.586 -8.026 1.00 89.25 105 PRO A CA 1
ATOM 825 C C . PRO A 1 105 ? 3.882 -12.299 -9.020 1.00 89.25 105 PRO A C 1
ATOM 827 O O . PRO A 1 105 ? 3.104 -13.182 -9.384 1.00 89.25 105 PRO A O 1
ATOM 830 N N . GLY A 1 106 ? 3.785 -11.047 -9.464 1.00 89.19 106 GLY A N 1
ATOM 831 C CA . GLY A 1 106 ? 2.753 -10.586 -10.390 1.00 89.19 106 GLY A CA 1
ATOM 832 C C . GLY A 1 106 ? 1.373 -10.307 -9.783 1.00 89.19 106 GLY A C 1
ATOM 833 O O . GLY A 1 106 ? 0.554 -9.699 -10.470 1.00 89.19 106 GLY A O 1
ATOM 834 N N . ALA A 1 107 ? 1.101 -10.658 -8.520 1.00 91.75 107 ALA A N 1
ATOM 835 C CA . ALA A 1 107 ? -0.174 -10.324 -7.873 1.00 91.75 107 ALA A CA 1
ATOM 836 C C . ALA A 1 107 ? -0.363 -8.814 -7.647 1.00 91.75 107 ALA A C 1
ATOM 838 O O . ALA A 1 107 ? -1.492 -8.330 -7.670 1.00 91.75 107 ALA A O 1
ATOM 839 N N . SER A 1 108 ? 0.729 -8.055 -7.511 1.00 92.06 108 SER A N 1
ATOM 840 C CA . SER A 1 108 ? 0.711 -6.589 -7.395 1.00 92.06 108 SER A C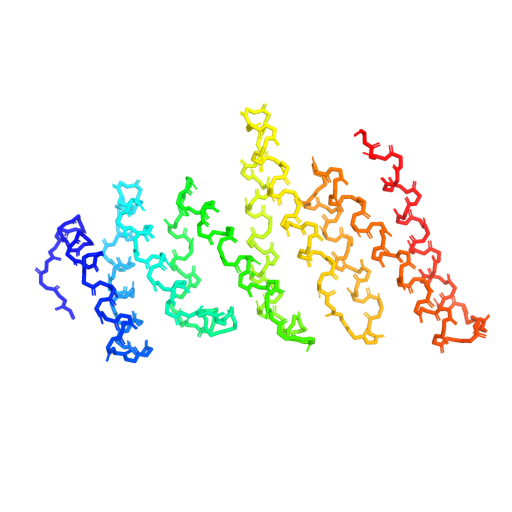A 1
ATOM 841 C C . SER A 1 108 ? 0.256 -5.864 -8.670 1.00 92.06 108 SER A C 1
ATOM 843 O O . SER A 1 108 ? 0.113 -4.646 -8.658 1.00 92.06 108 SER A O 1
ATOM 845 N N . ARG A 1 109 ? 0.005 -6.589 -9.770 1.00 93.25 109 ARG A N 1
ATOM 846 C CA . ARG A 1 109 ? -0.514 -6.033 -11.033 1.00 93.25 109 ARG A CA 1
ATOM 847 C C . ARG A 1 109 ? -2.023 -5.801 -11.006 1.00 93.25 109 ARG A C 1
ATOM 849 O O . ARG A 1 109 ? -2.530 -5.091 -11.875 1.00 93.25 109 ARG A O 1
ATOM 856 N N . ASP A 1 110 ? -2.732 -6.409 -10.054 1.00 94.44 110 ASP A N 1
ATOM 857 C CA . ASP A 1 110 ? -4.151 -6.139 -9.849 1.00 94.44 110 ASP A CA 1
ATOM 858 C C . ASP A 1 110 ? -4.337 -4.667 -9.415 1.00 94.44 110 ASP A C 1
ATOM 860 O O . ASP A 1 110 ? -3.724 -4.239 -8.431 1.00 94.44 110 ASP A O 1
ATOM 864 N N . PRO A 1 111 ? -5.145 -3.864 -10.138 1.00 92.50 111 PRO A N 1
ATOM 865 C CA . PRO A 1 111 ? -5.280 -2.439 -9.852 1.00 92.50 111 PRO A CA 1
ATOM 866 C C . PRO A 1 111 ? -5.839 -2.132 -8.463 1.00 92.50 111 PRO A C 1
ATOM 868 O O . PRO A 1 111 ? -5.448 -1.125 -7.878 1.00 92.50 111 PRO A O 1
ATOM 871 N N . VAL A 1 112 ? -6.738 -2.971 -7.939 1.00 92.50 112 VAL A N 1
ATOM 872 C CA . VAL A 1 112 ? -7.344 -2.774 -6.617 1.00 92.50 112 VAL A CA 1
ATOM 873 C C . VAL A 1 112 ? -6.298 -3.053 -5.549 1.00 92.50 112 VAL A C 1
ATOM 875 O O . VAL A 1 112 ? -6.056 -2.207 -4.694 1.00 92.50 112 VAL A O 1
ATOM 878 N N . VAL A 1 113 ? -5.600 -4.185 -5.656 1.00 95.19 113 VAL A N 1
ATOM 879 C CA . VAL A 1 113 ? -4.510 -4.568 -4.747 1.00 95.19 113 VAL A CA 1
ATOM 880 C C . VAL A 1 113 ? -3.433 -3.488 -4.700 1.00 95.19 113 VAL A C 1
ATOM 882 O O . VAL A 1 113 ? -3.047 -3.042 -3.617 1.00 95.19 113 VAL A O 1
ATOM 885 N N . LEU A 1 114 ? -2.972 -3.030 -5.866 1.00 96.56 114 LEU A N 1
ATOM 886 C CA . LEU A 1 114 ? -1.957 -1.989 -5.964 1.00 96.56 114 LEU A CA 1
ATOM 887 C C . LEU A 1 114 ? -2.438 -0.659 -5.382 1.00 96.56 114 LEU A C 1
ATOM 889 O O . LEU A 1 114 ? -1.710 -0.027 -4.619 1.00 96.56 114 LEU A O 1
ATOM 893 N N . HIS A 1 115 ? -3.652 -0.231 -5.733 1.00 95.06 115 HIS A N 1
ATOM 894 C CA . HIS A 1 115 ? -4.208 1.030 -5.254 1.00 95.06 115 HIS A CA 1
ATOM 895 C C . HIS A 1 115 ? -4.381 1.032 -3.732 1.00 95.06 115 HIS A C 1
ATOM 897 O O . HIS A 1 115 ? -4.011 2.003 -3.067 1.00 95.06 115 HIS A O 1
ATOM 903 N N . THR A 1 116 ? -4.885 -0.063 -3.160 1.00 95.12 116 THR A N 1
ATOM 904 C CA . THR A 1 116 ? -5.014 -0.205 -1.709 1.00 95.12 116 THR A CA 1
ATOM 905 C C . THR A 1 116 ? -3.643 -0.225 -1.036 1.00 95.12 116 THR A C 1
ATOM 907 O O . THR A 1 116 ? -3.437 0.513 -0.074 1.00 95.12 116 THR A O 1
ATOM 910 N N . GLY A 1 117 ? -2.674 -0.983 -1.564 1.00 96.69 117 GLY A N 1
ATOM 911 C CA . GLY A 1 117 ? -1.298 -0.995 -1.052 1.00 96.69 117 GLY A CA 1
ATOM 912 C C . GLY A 1 117 ? -0.643 0.391 -1.079 1.00 96.69 117 GLY A C 1
ATOM 913 O O . GLY A 1 117 ? -0.033 0.812 -0.098 1.00 96.69 117 GLY A O 1
ATOM 914 N N . PHE A 1 118 ? -0.844 1.148 -2.162 1.00 96.56 118 PHE A N 1
ATOM 915 C CA . PHE A 1 118 ? -0.343 2.516 -2.282 1.00 96.56 118 PHE A CA 1
ATOM 916 C C . PHE A 1 118 ? -1.003 3.468 -1.278 1.00 96.56 118 PHE A C 1
ATOM 918 O O . PHE A 1 118 ? -0.312 4.259 -0.638 1.00 96.56 118 PHE A O 1
ATOM 925 N N . THR A 1 119 ? -2.321 3.370 -1.091 1.00 94.62 119 THR A N 1
ATOM 926 C CA . THR A 1 119 ? -3.057 4.166 -0.097 1.00 94.62 119 THR A CA 1
ATOM 927 C C . THR A 1 119 ? -2.560 3.889 1.324 1.00 94.62 119 THR A C 1
ATOM 929 O O . THR A 1 119 ? -2.382 4.827 2.100 1.00 94.62 119 THR A O 1
ATOM 932 N N . LEU A 1 120 ? -2.261 2.629 1.652 1.00 95.25 120 LEU A N 1
ATOM 933 C CA . LEU A 1 120 ? -1.667 2.250 2.937 1.00 95.25 120 LEU A CA 1
ATOM 934 C C . LEU A 1 120 ? -0.253 2.816 3.103 1.00 95.25 120 LEU A C 1
ATOM 936 O O . LEU A 1 120 ? 0.046 3.420 4.130 1.00 95.25 120 LEU A O 1
ATOM 940 N N . ALA A 1 121 ? 0.604 2.671 2.088 1.00 95.81 121 ALA A N 1
ATOM 941 C CA . ALA A 1 121 ? 1.963 3.211 2.110 1.00 95.81 121 ALA A CA 1
ATOM 942 C C . ALA A 1 121 ? 1.972 4.739 2.267 1.00 95.81 121 ALA A C 1
ATOM 944 O O . ALA A 1 121 ? 2.771 5.278 3.032 1.00 95.81 121 ALA A O 1
ATOM 945 N N . LYS A 1 122 ? 1.052 5.430 1.586 1.00 93.69 122 LYS A N 1
ATOM 946 C CA . LYS A 1 122 ? 0.863 6.874 1.717 1.00 93.69 122 LYS A CA 1
ATOM 947 C C . LYS A 1 122 ? 0.362 7.257 3.108 1.00 93.69 122 LYS A C 1
ATOM 949 O O . LYS A 1 122 ? 0.931 8.156 3.706 1.00 93.69 122 LYS A O 1
ATOM 954 N N . GLY A 1 123 ? -0.640 6.560 3.645 1.00 91.25 123 GLY A N 1
ATOM 955 C CA . GLY A 1 123 ? -1.127 6.811 5.005 1.00 91.25 123 GLY A CA 1
ATOM 956 C C . GLY A 1 123 ? -0.018 6.670 6.051 1.00 91.25 123 GLY A C 1
ATOM 957 O O . GLY A 1 123 ? 0.172 7.564 6.865 1.00 91.25 123 GLY A O 1
ATOM 958 N N . LEU A 1 124 ? 0.786 5.604 5.957 1.00 91.19 124 LEU A N 1
ATOM 959 C CA . LEU A 1 124 ? 1.940 5.401 6.837 1.00 91.19 124 LEU A CA 1
ATOM 960 C C . LEU A 1 124 ? 3.009 6.484 6.693 1.00 91.19 124 LEU A C 1
ATOM 962 O O . LEU A 1 124 ? 3.685 6.790 7.667 1.00 91.19 124 LEU A O 1
ATOM 966 N N . HIS A 1 125 ? 3.199 7.023 5.490 1.00 91.50 125 HIS A N 1
ATOM 967 C CA . HIS A 1 125 ? 4.117 8.131 5.254 1.00 91.50 125 HIS A CA 1
ATOM 968 C C . HIS A 1 125 ? 3.583 9.446 5.834 1.00 91.50 125 HIS A C 1
ATOM 970 O O . HIS A 1 125 ? 4.330 10.159 6.494 1.00 91.50 125 HIS A O 1
ATOM 976 N N . ASP A 1 126 ? 2.311 9.763 5.589 1.00 88.88 126 ASP A N 1
ATOM 977 C CA . ASP A 1 126 ? 1.683 11.028 5.987 1.00 88.88 126 ASP A CA 1
ATOM 978 C C . ASP A 1 126 ? 1.552 11.155 7.516 1.00 88.88 126 ASP A C 1
ATOM 980 O O . ASP A 1 126 ? 1.511 12.262 8.044 1.00 88.88 126 ASP A O 1
ATOM 984 N N . GLU A 1 127 ? 1.538 10.028 8.233 1.00 84.00 127 GLU A N 1
ATOM 985 C CA . GLU A 1 127 ? 1.585 9.971 9.698 1.00 84.00 127 GLU A CA 1
ATOM 986 C C . GLU A 1 127 ? 2.991 10.194 10.291 1.00 84.00 127 GLU A C 1
ATOM 988 O O . GLU A 1 127 ? 3.119 10.301 11.511 1.00 84.00 127 GLU A O 1
ATOM 993 N N . LEU A 1 128 ? 4.052 10.238 9.475 1.00 85.31 128 LEU A N 1
ATOM 994 C CA . LEU A 1 128 ? 5.406 10.544 9.945 1.00 85.31 128 LEU A CA 1
ATOM 995 C C . LEU A 1 128 ? 5.621 12.057 9.945 1.00 85.31 128 LEU A C 1
ATOM 997 O O . LEU A 1 128 ? 5.720 12.693 8.895 1.00 85.31 128 LEU A O 1
ATOM 1001 N N . ASP A 1 129 ? 5.759 12.623 11.136 1.00 74.12 129 ASP A N 1
ATOM 1002 C CA . ASP A 1 129 ? 6.063 14.033 11.359 1.00 74.12 129 ASP A CA 1
ATOM 1003 C C . ASP A 1 129 ? 7.459 14.231 11.981 1.00 74.12 129 ASP A C 1
ATOM 1005 O O . ASP A 1 129 ? 8.219 13.285 12.201 1.00 74.12 129 ASP A O 1
ATOM 1009 N N . SER A 1 130 ? 7.830 15.484 12.261 1.00 67.31 130 SER A N 1
ATOM 1010 C CA . SER A 1 130 ? 9.117 15.822 12.888 1.00 67.31 130 SER A CA 1
ATOM 1011 C C . SER A 1 130 ? 9.247 15.362 14.344 1.00 67.31 130 SER A C 1
ATOM 1013 O O . SER A 1 130 ? 10.330 15.475 14.909 1.00 67.31 130 SER A O 1
ATOM 1015 N N . LEU A 1 131 ? 8.153 14.913 14.964 1.00 75.06 131 LEU A N 1
ATOM 1016 C CA . LEU A 1 131 ? 8.118 14.410 16.338 1.00 75.06 131 LEU A CA 1
ATOM 1017 C C . LEU A 1 131 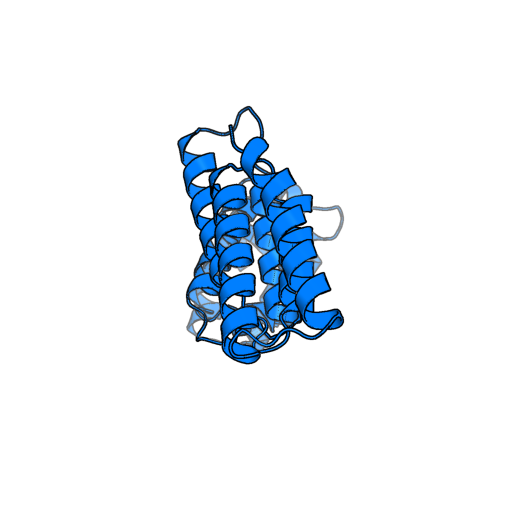? 8.185 12.878 16.388 1.00 75.06 131 LEU A C 1
ATOM 1019 O O . LEU A 1 131 ? 8.372 12.303 17.460 1.00 75.06 131 LEU A O 1
ATOM 1023 N N . SER A 1 132 ? 8.047 12.217 15.238 1.00 81.50 132 SER A N 1
ATOM 1024 C CA . SER A 1 132 ? 8.147 10.771 15.111 1.00 81.50 132 SER A CA 1
ATOM 1025 C C . SER A 1 132 ? 9.556 10.302 15.462 1.00 81.50 132 SER A C 1
ATOM 1027 O O . SER A 1 132 ? 10.545 10.841 14.969 1.00 81.50 132 SER A O 1
ATOM 1029 N N . LEU A 1 133 ? 9.643 9.265 16.298 1.00 85.00 133 LEU A N 1
ATOM 1030 C CA . LEU A 1 133 ? 10.921 8.682 16.703 1.00 85.00 133 LEU A CA 1
ATOM 1031 C C . LEU A 1 133 ? 11.684 8.153 15.482 1.00 85.00 133 LEU A C 1
ATOM 1033 O O . LEU A 1 133 ? 11.089 7.560 14.575 1.00 85.00 133 LEU A O 1
ATOM 1037 N N . ASP A 1 134 ? 13.009 8.293 15.495 1.00 85.50 134 ASP A N 1
ATOM 1038 C CA . ASP A 1 134 ? 13.873 7.853 14.392 1.00 85.50 134 ASP A CA 1
ATOM 1039 C C . ASP A 1 134 ? 13.665 6.374 14.043 1.00 85.50 134 ASP A C 1
ATOM 1041 O O . ASP A 1 134 ? 13.601 6.010 12.866 1.00 85.50 134 ASP A O 1
ATOM 1045 N N . ASP A 1 135 ? 13.470 5.520 15.050 1.00 87.12 135 ASP A N 1
ATOM 1046 C CA . ASP A 1 135 ? 13.184 4.099 14.846 1.00 87.12 135 ASP A CA 1
ATOM 1047 C C . ASP A 1 135 ? 11.845 3.865 14.134 1.00 87.12 135 ASP A C 1
ATOM 1049 O O . ASP A 1 135 ? 11.753 3.014 13.245 1.00 87.12 135 ASP A O 1
ATOM 1053 N N . GLU A 1 136 ? 10.804 4.638 14.453 1.00 86.25 136 GLU A N 1
ATOM 1054 C CA . GLU A 1 136 ? 9.515 4.525 13.767 1.00 86.25 136 GLU A CA 1
ATOM 1055 C C . GLU A 1 136 ? 9.602 4.980 12.313 1.00 86.25 136 GLU A C 1
ATOM 1057 O O . GLU A 1 136 ? 9.032 4.334 11.421 1.00 86.25 136 GLU A O 1
ATOM 1062 N N . ARG A 1 137 ? 10.331 6.075 12.072 1.00 89.31 137 ARG A N 1
ATOM 1063 C CA . ARG A 1 137 ? 10.600 6.595 10.732 1.00 89.31 137 ARG A CA 1
ATOM 1064 C C . ARG A 1 137 ? 11.390 5.582 9.914 1.00 89.31 137 ARG A C 1
ATOM 1066 O O . ARG A 1 137 ? 11.030 5.302 8.770 1.00 89.31 137 ARG A O 1
ATOM 1073 N N . ARG A 1 138 ? 12.410 4.966 10.516 1.00 90.56 138 ARG A N 1
ATOM 1074 C CA . ARG A 1 138 ? 13.227 3.918 9.898 1.00 90.56 138 ARG A CA 1
ATOM 1075 C C . ARG A 1 138 ? 12.401 2.683 9.550 1.00 90.56 138 ARG A C 1
ATOM 1077 O O . ARG A 1 138 ? 12.491 2.203 8.422 1.00 90.56 138 ARG A O 1
ATOM 1084 N N . GLN A 1 139 ? 11.590 2.175 10.478 1.00 91.50 139 GLN A N 1
ATOM 1085 C CA . GLN A 1 139 ? 10.743 1.002 10.235 1.00 91.50 139 GLN A CA 1
ATOM 1086 C C . GLN A 1 139 ? 9.724 1.256 9.121 1.00 91.50 139 GLN A C 1
ATOM 1088 O O . GLN A 1 139 ? 9.597 0.452 8.197 1.00 91.50 139 GLN A O 1
ATOM 1093 N N . SER A 1 140 ? 9.019 2.387 9.186 1.00 92.00 140 SER A N 1
ATOM 1094 C CA . SER A 1 140 ? 7.983 2.735 8.209 1.00 92.00 140 SER A CA 1
ATOM 1095 C C . SER A 1 140 ? 8.601 3.006 6.836 1.00 92.00 140 SER A C 1
ATOM 1097 O O . SER A 1 140 ? 8.127 2.478 5.832 1.00 92.00 140 SER A O 1
ATOM 1099 N N . GLY A 1 141 ? 9.728 3.723 6.786 1.00 93.81 141 GLY A N 1
ATOM 1100 C CA . GLY A 1 141 ? 10.483 3.945 5.555 1.00 93.81 141 GLY A CA 1
ATOM 1101 C C . GLY A 1 141 ? 11.003 2.656 4.930 1.00 93.81 141 GLY A C 1
ATOM 1102 O O . GLY A 1 141 ? 10.863 2.473 3.724 1.00 93.81 141 GLY A O 1
ATOM 1103 N N . ALA A 1 142 ? 11.533 1.723 5.727 1.00 95.06 142 ALA A N 1
ATOM 1104 C CA . ALA A 1 142 ? 11.964 0.421 5.225 1.00 95.06 142 ALA A CA 1
ATOM 1105 C C . ALA A 1 142 ? 10.795 -0.383 4.631 1.00 95.06 142 ALA A C 1
ATOM 1107 O O . ALA A 1 142 ? 10.945 -0.993 3.570 1.00 95.06 142 ALA A O 1
ATOM 1108 N N . LEU A 1 143 ? 9.626 -0.360 5.280 1.00 96.25 143 LEU A N 1
ATOM 1109 C CA . LEU A 1 143 ? 8.428 -1.052 4.805 1.00 96.25 143 LEU A CA 1
ATOM 1110 C C . LEU A 1 143 ? 7.912 -0.456 3.486 1.00 96.25 143 LEU A C 1
ATOM 1112 O O . LEU A 1 143 ? 7.685 -1.189 2.524 1.00 96.25 143 LEU A O 1
ATOM 1116 N N . ILE A 1 144 ? 7.818 0.874 3.404 1.00 96.56 144 ILE A N 1
ATOM 1117 C CA . ILE A 1 144 ? 7.402 1.594 2.192 1.00 96.56 144 ILE A CA 1
ATOM 1118 C C . ILE A 1 144 ? 8.409 1.375 1.053 1.00 96.56 144 ILE A C 1
ATOM 1120 O O . ILE A 1 144 ? 8.019 1.114 -0.083 1.00 96.56 144 ILE A O 1
ATOM 1124 N N . ALA A 1 145 ? 9.711 1.414 1.340 1.00 96.50 145 ALA A N 1
ATOM 1125 C CA . ALA A 1 145 ? 10.750 1.151 0.348 1.00 96.50 145 ALA A CA 1
ATOM 1126 C C . ALA A 1 145 ? 10.672 -0.282 -0.206 1.00 96.50 145 ALA A C 1
ATOM 1128 O O . ALA A 1 145 ? 10.861 -0.494 -1.404 1.00 96.50 145 ALA A O 1
ATOM 1129 N N . ARG A 1 146 ? 10.372 -1.278 0.642 1.00 97.19 146 ARG A N 1
ATOM 1130 C CA . ARG A 1 146 ? 10.113 -2.657 0.192 1.00 97.19 146 ARG A CA 1
ATOM 1131 C C . ARG A 1 146 ? 8.864 -2.736 -0.682 1.00 97.19 146 ARG A C 1
ATOM 1133 O O . ARG A 1 146 ? 8.915 -3.409 -1.705 1.00 97.19 146 ARG A O 1
ATOM 1140 N N . PHE A 1 147 ? 7.798 -2.017 -0.326 1.00 97.38 147 PHE A N 1
ATOM 1141 C CA . PHE A 1 147 ? 6.578 -1.942 -1.135 1.00 97.38 147 PHE A CA 1
ATOM 1142 C C . PHE A 1 147 ? 6.885 -1.417 -2.540 1.00 97.38 147 PHE A C 1
ATOM 1144 O O . PHE A 1 147 ? 6.583 -2.093 -3.519 1.00 97.38 147 PHE A O 1
ATOM 1151 N N . VAL A 1 148 ? 7.583 -0.282 -2.645 1.00 96.62 148 VAL A N 1
ATOM 1152 C CA . VAL A 1 148 ? 7.976 0.310 -3.936 1.00 96.62 148 VAL A CA 1
ATOM 1153 C C . VAL A 1 148 ? 8.769 -0.674 -4.798 1.00 96.62 148 VAL A C 1
ATOM 1155 O O . VAL A 1 148 ? 8.518 -0.771 -5.995 1.00 96.62 148 VAL A O 1
ATOM 1158 N N . ARG A 1 149 ? 9.715 -1.415 -4.206 1.00 95.75 149 ARG A N 1
ATOM 1159 C CA . ARG A 1 149 ? 10.542 -2.395 -4.935 1.00 95.75 149 ARG A CA 1
ATOM 1160 C C . ARG A 1 149 ? 9.769 -3.635 -5.380 1.00 95.75 149 ARG A C 1
ATOM 1162 O O . ARG A 1 149 ? 10.175 -4.274 -6.342 1.00 95.75 149 ARG A O 1
ATOM 1169 N N . MET A 1 150 ? 8.713 -3.998 -4.659 1.00 95.38 150 MET A N 1
ATOM 1170 C CA . MET A 1 150 ? 7.920 -5.195 -4.926 1.00 95.38 150 MET A CA 1
ATOM 1171 C C . MET A 1 150 ? 6.894 -4.979 -6.049 1.00 95.38 150 MET A C 1
ATOM 1173 O O . MET A 1 150 ? 6.541 -5.927 -6.750 1.00 95.38 150 MET A O 1
ATOM 1177 N N . VAL A 1 151 ? 6.404 -3.751 -6.235 1.00 96.25 151 VAL A N 1
ATOM 1178 C CA . VAL A 1 151 ? 5.403 -3.448 -7.264 1.00 96.25 151 VAL A CA 1
ATOM 1179 C C . VAL A 1 151 ? 5.946 -3.735 -8.667 1.00 96.25 151 VAL A C 1
ATOM 1181 O O . VAL A 1 151 ? 7.034 -3.307 -9.047 1.00 96.25 151 VAL A O 1
ATOM 1184 N N . GLU A 1 152 ? 5.142 -4.426 -9.476 1.00 91.56 152 GLU A N 1
ATOM 1185 C CA . GLU A 1 152 ? 5.491 -4.775 -10.847 1.00 91.56 152 GLU A CA 1
ATOM 1186 C C . GLU A 1 152 ? 4.395 -4.377 -11.833 1.00 91.56 152 GLU A C 1
ATOM 1188 O O . GLU A 1 152 ? 3.209 -4.547 -11.574 1.00 91.56 152 GLU A O 1
ATOM 1193 N N . PHE A 1 153 ? 4.807 -3.976 -13.036 1.00 95.06 153 PHE A N 1
ATOM 1194 C CA . PHE A 1 153 ? 3.904 -3.708 -14.166 1.00 95.06 153 PHE A CA 1
ATOM 1195 C C . PHE A 1 153 ? 4.181 -4.606 -15.378 1.00 95.06 153 PHE A C 1
ATOM 1197 O O . PHE A 1 153 ? 3.741 -4.321 -16.491 1.00 95.06 153 PHE A O 1
ATOM 1204 N N . GLY A 1 154 ? 4.927 -5.700 -15.183 1.00 90.44 154 GLY A N 1
ATOM 1205 C CA . GLY A 1 154 ? 5.345 -6.566 -16.283 1.00 90.44 154 GLY A CA 1
ATOM 1206 C C . GLY A 1 154 ? 6.062 -5.758 -17.367 1.00 90.44 154 GLY A C 1
ATOM 1207 O O . GLY A 1 154 ? 6.942 -4.956 -17.061 1.00 90.44 154 GLY A O 1
ATOM 1208 N N . ASP A 1 155 ? 5.674 -5.949 -18.623 1.00 91.25 155 ASP A N 1
ATOM 1209 C CA . ASP A 1 155 ? 6.300 -5.333 -19.797 1.00 91.25 155 ASP A CA 1
ATOM 1210 C C . ASP A 1 155 ? 5.976 -3.851 -20.040 1.00 91.25 155 ASP A C 1
ATOM 1212 O O . ASP A 1 155 ? 6.572 -3.242 -20.939 1.00 91.25 155 ASP A O 1
ATOM 1216 N N . ASP A 1 156 ? 5.057 -3.277 -19.262 1.00 95.12 156 ASP A N 1
ATOM 1217 C CA . ASP A 1 156 ? 4.637 -1.881 -19.378 1.00 95.12 156 ASP A CA 1
ATOM 1218 C C . ASP A 1 156 ? 5.555 -0.963 -18.556 1.00 95.12 156 ASP A C 1
ATOM 1220 O O . ASP A 1 156 ? 5.273 -0.571 -17.420 1.00 95.12 156 ASP A O 1
ATOM 1224 N N . LEU A 1 157 ? 6.719 -0.660 -19.138 1.00 95.94 157 LEU A N 1
ATOM 1225 C CA . LEU A 1 157 ? 7.747 0.164 -18.498 1.00 95.94 157 LEU A CA 1
ATOM 1226 C C . LEU A 1 157 ? 7.306 1.625 -18.321 1.00 95.94 157 LEU A C 1
ATOM 1228 O O . LEU A 1 157 ? 7.715 2.267 -17.356 1.00 95.94 157 LEU A O 1
ATOM 1232 N N . GLU A 1 158 ? 6.470 2.146 -19.228 1.00 96.06 158 GLU A N 1
ATOM 1233 C CA . GLU A 1 158 ? 5.943 3.514 -19.144 1.00 96.06 158 GLU A CA 1
ATOM 1234 C C . GLU A 1 158 ? 5.003 3.644 -17.942 1.00 96.06 158 GLU A C 1
ATOM 1236 O O . GLU A 1 158 ? 5.187 4.544 -17.121 1.00 96.06 158 GLU A O 1
ATOM 1241 N N . LYS A 1 159 ? 4.075 2.694 -17.765 1.00 96.38 159 LYS A N 1
ATOM 1242 C CA . LYS A 1 159 ? 3.191 2.661 -16.594 1.00 96.38 159 LYS A CA 1
ATOM 1243 C C . LYS A 1 159 ? 3.961 2.479 -15.285 1.00 96.38 159 LYS A C 1
ATOM 1245 O O . LYS A 1 159 ? 3.625 3.123 -14.292 1.00 96.38 159 LYS A O 1
ATOM 1250 N N . HIS A 1 160 ? 5.025 1.670 -15.286 1.00 97.44 160 HIS A N 1
ATOM 1251 C CA . HIS A 1 160 ? 5.897 1.545 -14.116 1.00 97.44 160 HIS A CA 1
ATOM 1252 C C . HIS A 1 160 ? 6.571 2.882 -13.778 1.00 97.44 160 HIS A C 1
ATOM 1254 O O . HIS A 1 160 ? 6.544 3.317 -12.630 1.00 97.44 160 HIS A O 1
ATOM 1260 N N . LEU A 1 161 ? 7.122 3.586 -14.771 1.00 97.81 161 LEU A N 1
ATOM 1261 C CA . LEU A 1 161 ? 7.714 4.901 -14.538 1.00 97.81 161 LEU A CA 1
ATOM 1262 C C . LEU A 1 161 ? 6.681 5.904 -13.997 1.00 97.81 161 LEU A C 1
ATOM 1264 O O . LEU A 1 161 ? 7.002 6.652 -13.076 1.00 97.81 161 LEU A O 1
ATOM 1268 N N . SER A 1 162 ? 5.444 5.901 -14.506 1.00 97.38 162 SER A N 1
ATOM 1269 C CA . SER A 1 162 ? 4.361 6.747 -13.980 1.00 97.38 162 SER A CA 1
ATOM 1270 C C . SER A 1 162 ? 4.072 6.478 -12.502 1.00 97.38 162 SER A C 1
ATOM 1272 O O . SER A 1 162 ? 3.977 7.424 -11.724 1.00 97.38 162 SER A O 1
ATOM 1274 N N . PHE A 1 163 ? 4.016 5.210 -12.091 1.00 97.25 163 PHE A N 1
ATOM 1275 C CA . PHE A 1 163 ? 3.876 4.846 -10.679 1.00 97.25 163 PHE A CA 1
ATOM 1276 C C . PHE A 1 163 ? 5.041 5.371 -9.825 1.00 97.25 163 PHE A C 1
ATOM 1278 O O . PHE A 1 163 ? 4.825 5.950 -8.764 1.00 97.25 163 PHE A O 1
ATOM 1285 N N . LEU A 1 164 ? 6.282 5.255 -10.304 1.00 97.19 164 LEU A N 1
ATOM 1286 C CA . LEU A 1 164 ? 7.466 5.744 -9.583 1.00 97.19 164 LEU A CA 1
ATOM 1287 C C . LEU A 1 164 ? 7.484 7.278 -9.463 1.00 97.19 164 LEU A C 1
ATOM 1289 O O . LEU A 1 164 ? 7.934 7.817 -8.449 1.00 97.19 164 LEU A O 1
ATOM 1293 N N . VAL A 1 165 ? 6.935 7.987 -10.454 1.00 96.38 165 VAL A N 1
ATOM 1294 C CA . VAL A 1 165 ? 6.677 9.433 -10.378 1.00 96.38 165 VAL A CA 1
ATOM 1295 C C . VAL A 1 165 ? 5.663 9.762 -9.285 1.00 96.38 165 VAL A C 1
ATOM 1297 O O . VAL A 1 165 ? 5.882 10.715 -8.538 1.00 96.38 165 VAL A O 1
ATOM 1300 N N . GLU A 1 166 ? 4.600 8.973 -9.132 1.00 96.19 166 GLU A N 1
ATOM 1301 C CA . GLU A 1 166 ? 3.642 9.141 -8.034 1.00 96.19 166 GLU A CA 1
ATOM 1302 C C . GLU A 1 166 ? 4.267 8.830 -6.670 1.00 96.19 166 GLU A C 1
ATOM 1304 O O . GLU A 1 166 ? 4.117 9.625 -5.739 1.00 96.19 166 GLU A O 1
ATOM 1309 N N . CYS A 1 167 ? 5.050 7.753 -6.547 1.00 95.31 167 CYS A N 1
ATOM 1310 C CA . CYS A 1 167 ? 5.807 7.458 -5.327 1.00 95.31 167 CYS A CA 1
ATOM 1311 C C . CYS A 1 167 ? 6.703 8.636 -4.938 1.00 95.31 167 CYS A C 1
ATOM 1313 O O . CYS A 1 167 ? 6.666 9.100 -3.804 1.00 95.31 167 CYS A O 1
ATOM 1315 N N . ARG A 1 168 ? 7.448 9.198 -5.892 1.00 93.38 168 ARG A N 1
ATOM 1316 C CA . ARG A 1 168 ? 8.296 10.378 -5.674 1.00 93.38 168 ARG A CA 1
ATOM 1317 C C . ARG A 1 168 ? 7.520 11.700 -5.645 1.00 93.38 168 ARG A C 1
ATOM 1319 O O . ARG A 1 168 ? 8.126 12.760 -5.565 1.00 93.38 168 ARG A O 1
ATOM 1326 N N . ARG A 1 169 ? 6.194 11.683 -5.706 1.00 92.19 169 ARG A N 1
ATOM 1327 C CA . ARG A 1 169 ? 5.359 12.848 -5.392 1.00 92.19 169 ARG A CA 1
ATOM 1328 C C . ARG A 1 169 ? 4.826 12.773 -3.968 1.00 92.19 169 ARG A C 1
ATOM 1330 O O . ARG A 1 169 ? 4.766 13.798 -3.300 1.00 92.19 169 ARG A O 1
ATOM 1337 N N . PHE A 1 170 ? 4.428 11.582 -3.527 1.00 91.50 170 PHE A N 1
ATOM 1338 C CA . PHE A 1 170 ? 3.702 11.395 -2.271 1.00 91.50 170 PHE A CA 1
ATOM 1339 C C . PHE A 1 170 ? 4.546 10.817 -1.129 1.00 91.50 170 PHE A C 1
ATOM 1341 O O . PHE A 1 170 ? 4.167 10.999 0.016 1.00 91.50 170 PHE A O 1
ATOM 1348 N N . LEU A 1 171 ? 5.675 10.158 -1.409 1.00 86.44 171 LEU A N 1
ATOM 1349 C CA . LEU A 1 171 ? 6.473 9.411 -0.421 1.00 86.44 171 LEU A CA 1
ATOM 1350 C C . LEU A 1 171 ? 7.896 9.983 -0.243 1.00 86.44 171 LEU A C 1
ATOM 1352 O O . LEU A 1 171 ? 8.837 9.264 0.092 1.00 86.44 171 LEU A O 1
ATOM 1356 N N . VAL A 1 172 ? 8.081 11.271 -0.542 1.00 73.62 172 VAL A N 1
ATOM 1357 C CA . VAL A 1 172 ? 9.403 11.903 -0.722 1.00 73.62 172 VAL A CA 1
ATOM 1358 C C . VAL A 1 172 ? 10.119 12.183 0.589 1.00 73.62 172 VAL A C 1
ATOM 1360 O O . VAL A 1 172 ? 11.320 12.401 0.568 1.00 73.62 172 VAL A O 1
ATOM 1363 N N . ASN A 1 173 ? 9.451 12.176 1.739 1.00 83.62 173 ASN A N 1
ATOM 1364 C CA . ASN A 1 173 ? 10.092 12.635 2.975 1.00 83.62 173 ASN A CA 1
ATOM 1365 C C . ASN A 1 173 ? 11.060 11.601 3.579 1.00 83.62 173 ASN A C 1
ATOM 1367 O O . ASN A 1 173 ? 11.654 11.853 4.626 1.00 83.62 173 ASN A O 1
ATOM 1371 N N . LEU A 1 174 ? 11.240 10.440 2.944 1.00 86.88 174 LEU A N 1
ATOM 1372 C CA . LEU A 1 174 ? 12.064 9.341 3.443 1.00 86.88 174 LEU A CA 1
ATOM 1373 C C . LEU A 1 174 ? 13.172 9.011 2.439 1.00 86.88 174 LEU A C 1
ATOM 1375 O O . LEU A 1 174 ? 12.894 8.528 1.341 1.00 86.88 174 LEU A O 1
ATOM 1379 N N . ASP A 1 175 ? 14.431 9.221 2.823 1.00 90.88 175 ASP A N 1
ATOM 1380 C CA . ASP A 1 175 ? 15.586 9.005 1.940 1.00 90.88 175 ASP A CA 1
ATOM 1381 C C . ASP A 1 175 ? 15.685 7.561 1.443 1.00 90.88 175 ASP A C 1
ATOM 1383 O O . ASP A 1 175 ? 15.843 7.331 0.246 1.00 90.88 175 ASP A O 1
ATOM 1387 N N . VAL A 1 176 ? 15.406 6.583 2.309 1.00 93.06 176 VAL A N 1
ATOM 1388 C CA . VAL A 1 176 ? 15.337 5.161 1.926 1.00 93.06 176 VAL A CA 1
ATOM 1389 C C . VAL A 1 176 ? 14.298 4.880 0.828 1.00 93.06 176 VAL A C 1
ATOM 1391 O O . VAL A 1 176 ? 14.466 3.960 0.024 1.00 93.06 176 VAL A O 1
ATOM 1394 N N . VAL A 1 177 ? 13.220 5.671 0.764 1.00 94.19 177 VAL A N 1
ATOM 1395 C CA . VAL A 1 177 ? 12.201 5.555 -0.287 1.00 94.19 177 VAL A CA 1
ATOM 1396 C C . VAL A 1 177 ? 12.684 6.235 -1.566 1.00 94.19 177 VAL A C 1
ATOM 1398 O O . VAL A 1 177 ? 12.536 5.650 -2.637 1.00 94.19 177 VAL A O 1
ATOM 1401 N N . LYS A 1 178 ? 13.324 7.410 -1.481 1.00 94.31 178 LYS A N 1
ATOM 1402 C CA . LYS A 1 178 ? 13.957 8.062 -2.645 1.00 94.31 178 LYS A CA 1
ATOM 1403 C C . LYS A 1 178 ? 14.975 7.131 -3.304 1.00 94.31 178 LYS A C 1
ATOM 1405 O O . LYS A 1 178 ? 14.918 6.927 -4.516 1.00 94.31 178 LYS A O 1
ATOM 1410 N N . GLU A 1 179 ? 15.850 6.524 -2.506 1.00 95.19 179 GLU A N 1
ATOM 1411 C CA . GLU A 1 179 ? 16.823 5.525 -2.953 1.00 95.19 179 GLU A CA 1
ATOM 1412 C C . GLU A 1 179 ? 16.135 4.342 -3.634 1.00 95.19 179 GLU A C 1
ATOM 1414 O O . GLU A 1 179 ? 16.503 3.965 -4.745 1.00 95.19 179 GLU A O 1
ATOM 1419 N N . ALA A 1 180 ? 15.097 3.778 -3.005 1.00 96.38 180 ALA A N 1
ATOM 1420 C CA . ALA A 1 180 ? 14.342 2.670 -3.578 1.00 96.38 180 ALA A CA 1
ATOM 1421 C C . ALA A 1 180 ? 13.766 3.021 -4.953 1.00 96.38 180 ALA A C 1
ATOM 1423 O O . ALA A 1 180 ? 13.952 2.258 -5.898 1.00 96.38 180 ALA A O 1
ATOM 1424 N N . VAL A 1 181 ? 13.123 4.183 -5.087 1.00 96.38 181 VAL A N 1
ATOM 1425 C CA . VAL A 1 181 ? 12.542 4.622 -6.359 1.00 96.38 181 VAL A CA 1
ATOM 1426 C C . VAL A 1 181 ? 13.633 4.828 -7.418 1.00 96.38 181 VAL A C 1
ATOM 1428 O O . VAL A 1 181 ? 13.463 4.377 -8.548 1.00 96.38 181 VAL A O 1
ATOM 1431 N N . VAL A 1 182 ? 14.774 5.438 -7.070 1.00 96.62 182 VAL A N 1
ATOM 1432 C CA . VAL A 1 182 ? 15.917 5.600 -7.991 1.00 96.62 182 VAL A CA 1
ATOM 1433 C C . VAL A 1 182 ? 16.442 4.247 -8.470 1.00 96.62 182 VAL A C 1
ATOM 1435 O O . VAL A 1 182 ? 16.637 4.064 -9.671 1.00 96.62 182 VAL A O 1
ATOM 1438 N N . CYS A 1 183 ? 16.625 3.281 -7.567 1.00 96.69 183 CYS A N 1
ATOM 1439 C CA . CYS A 1 183 ? 17.069 1.935 -7.928 1.00 96.69 183 CYS A CA 1
ATOM 1440 C C . CYS A 1 183 ? 16.079 1.239 -8.871 1.00 96.69 183 CYS A C 1
ATOM 1442 O O . CYS A 1 183 ? 16.494 0.641 -9.864 1.00 96.69 183 CYS A O 1
ATOM 1444 N N . VAL A 1 184 ? 14.772 1.337 -8.602 1.00 97.31 184 VAL A N 1
ATOM 1445 C CA . VAL A 1 184 ? 13.760 0.745 -9.486 1.00 97.31 184 VAL A CA 1
ATOM 1446 C C . VAL A 1 184 ? 13.776 1.439 -10.850 1.00 97.31 184 VAL A C 1
ATOM 1448 O O . VAL A 1 184 ? 13.804 0.747 -11.864 1.00 97.31 184 VAL A O 1
ATOM 1451 N N . VAL A 1 185 ? 13.859 2.773 -10.919 1.00 97.56 185 VAL A N 1
ATOM 1452 C CA . VAL A 1 185 ? 13.974 3.497 -12.201 1.00 97.56 185 VAL A CA 1
ATOM 1453 C C . VAL A 1 185 ? 15.232 3.092 -12.976 1.00 97.56 185 VAL A C 1
ATOM 1455 O O . VAL A 1 185 ? 15.150 2.888 -14.187 1.00 97.56 185 VAL A O 1
ATOM 1458 N N . ALA A 1 186 ? 16.374 2.919 -12.306 1.00 96.94 186 ALA A N 1
ATOM 1459 C CA . ALA A 1 186 ? 17.593 2.416 -12.940 1.00 96.94 186 ALA A CA 1
ATOM 1460 C C . ALA A 1 186 ? 17.368 1.021 -13.549 1.00 96.94 186 ALA A C 1
ATOM 1462 O O . ALA A 1 186 ? 17.654 0.815 -14.726 1.00 96.94 186 ALA A O 1
ATOM 1463 N N . SER A 1 187 ? 16.717 0.112 -12.814 1.00 96.50 187 SER A N 1
ATOM 1464 C CA . SER A 1 187 ? 16.347 -1.205 -13.351 1.00 96.50 187 SER A CA 1
ATOM 1465 C C . SER A 1 187 ? 15.400 -1.127 -14.559 1.00 96.50 187 SER A C 1
ATOM 1467 O O . SER A 1 187 ? 15.443 -1.991 -15.432 1.00 96.50 187 SER A O 1
ATOM 1469 N N . LEU A 1 188 ? 14.551 -0.092 -14.667 1.00 97.00 188 LEU A N 1
ATOM 1470 C CA . LEU A 1 188 ? 13.704 0.099 -15.852 1.00 97.00 188 LEU A CA 1
ATOM 1471 C C . LEU A 1 188 ? 14.530 0.457 -17.086 1.00 97.00 188 LEU A C 1
ATOM 1473 O O . LEU A 1 188 ? 14.159 0.059 -18.191 1.00 97.00 188 LEU A O 1
ATOM 1477 N N . ILE A 1 189 ? 15.629 1.195 -16.909 1.00 96.69 189 ILE A N 1
ATOM 1478 C CA . ILE A 1 189 ? 16.573 1.501 -17.988 1.00 96.69 189 ILE A CA 1
ATOM 1479 C C . ILE A 1 189 ? 17.227 0.206 -18.470 1.00 96.69 189 ILE A C 1
ATOM 1481 O O . ILE A 1 189 ? 17.199 -0.060 -19.670 1.00 96.69 189 ILE A O 1
ATOM 1485 N N . ASP A 1 190 ? 17.725 -0.627 -17.555 1.00 96.12 190 ASP A N 1
ATOM 1486 C CA . ASP A 1 190 ? 18.344 -1.914 -17.900 1.00 96.12 190 ASP A CA 1
ATOM 1487 C C . ASP A 1 190 ? 17.358 -2.827 -18.636 1.00 96.12 190 ASP A C 1
ATOM 1489 O O . ASP A 1 190 ? 17.633 -3.310 -19.733 1.00 96.12 190 ASP A O 1
ATOM 1493 N N . ARG A 1 191 ? 16.133 -2.955 -18.118 1.00 95.50 191 ARG A N 1
ATOM 1494 C CA . ARG A 1 191 ? 15.069 -3.732 -18.770 1.00 95.50 191 ARG A CA 1
ATOM 1495 C C . ARG A 1 191 ? 14.695 -3.184 -20.146 1.00 95.50 191 ARG A C 1
ATOM 1497 O O . ARG A 1 191 ? 14.403 -3.960 -21.056 1.00 95.50 191 ARG A O 1
ATOM 1504 N N . ALA A 1 192 ? 14.681 -1.861 -20.323 1.00 95.06 192 ALA A N 1
ATOM 1505 C CA . ALA A 1 192 ? 14.449 -1.249 -21.628 1.00 95.06 192 ALA A CA 1
ATOM 1506 C C . ALA A 1 192 ? 15.591 -1.573 -22.600 1.00 95.06 192 ALA A C 1
ATOM 1508 O O . ALA A 1 192 ? 15.319 -1.955 -23.740 1.00 95.06 192 ALA A O 1
ATOM 1509 N N . ASN A 1 193 ? 16.841 -1.455 -22.145 1.00 94.75 193 ASN A N 1
ATOM 1510 C CA . ASN A 1 193 ? 18.050 -1.773 -22.902 1.00 94.75 193 ASN A CA 1
ATOM 1511 C C . ASN A 1 193 ? 18.059 -3.236 -23.360 1.00 94.75 193 ASN A C 1
ATOM 1513 O O . ASN A 1 193 ? 18.281 -3.499 -24.545 1.00 94.75 193 ASN A O 1
ATOM 1517 N N . ASP A 1 194 ? 17.732 -4.164 -22.461 1.00 94.44 194 ASP A N 1
ATOM 1518 C CA . ASP A 1 194 ? 17.639 -5.597 -22.746 1.00 94.44 194 ASP A CA 1
ATOM 1519 C C . ASP A 1 194 ? 16.543 -5.896 -23.769 1.00 94.44 194 ASP A C 1
ATOM 1521 O O . ASP A 1 194 ? 16.777 -6.583 -24.770 1.00 94.44 194 ASP A O 1
ATOM 1525 N N . LYS A 1 195 ? 15.352 -5.312 -23.580 1.00 92.81 195 LYS A N 1
ATOM 1526 C CA . LYS A 1 195 ? 14.199 -5.505 -24.470 1.00 92.81 195 LYS A CA 1
ATOM 1527 C C . LYS A 1 195 ? 14.480 -5.044 -25.898 1.00 92.81 195 LYS A C 1
ATOM 1529 O O . LYS A 1 195 ? 14.008 -5.671 -26.845 1.00 92.81 195 LYS A O 1
ATOM 1534 N N . VAL A 1 196 ? 15.265 -3.976 -26.070 1.00 93.69 196 VAL A N 1
ATOM 1535 C CA . VAL A 1 196 ? 15.667 -3.487 -27.400 1.00 93.69 196 VAL A CA 1
ATOM 1536 C C . VAL A 1 196 ? 17.030 -4.001 -27.863 1.00 93.69 196 VAL A C 1
ATOM 1538 O O . VAL A 1 196 ? 17.465 -3.642 -28.957 1.00 93.69 196 VAL A O 1
ATOM 1541 N N . LYS A 1 197 ? 17.728 -4.820 -27.066 1.00 92.81 197 LYS A N 1
ATOM 1542 C CA . LYS A 1 197 ? 19.111 -5.266 -27.320 1.00 92.81 197 LYS A CA 1
ATOM 1543 C C . LYS A 1 197 ? 20.042 -4.098 -27.672 1.00 92.81 197 LYS A C 1
ATOM 1545 O O . LYS A 1 197 ? 20.753 -4.148 -28.676 1.00 92.81 197 LYS A O 1
ATOM 1550 N N . MET A 1 198 ? 19.963 -3.012 -26.900 1.00 90.94 198 MET A N 1
ATOM 1551 C CA . MET A 1 198 ? 20.678 -1.741 -27.119 1.00 90.94 198 MET A CA 1
ATOM 1552 C C . MET A 1 198 ? 20.344 -1.000 -28.433 1.00 90.94 198 MET A C 1
ATOM 1554 O O . MET A 1 198 ? 20.946 0.029 -28.741 1.00 90.94 198 MET A O 1
ATOM 1558 N N . LYS A 1 199 ? 19.370 -1.470 -29.226 1.00 93.06 199 LYS A N 1
ATOM 1559 C CA . LYS A 1 199 ? 18.950 -0.842 -30.490 1.00 93.06 199 LYS A CA 1
ATOM 1560 C C . LYS A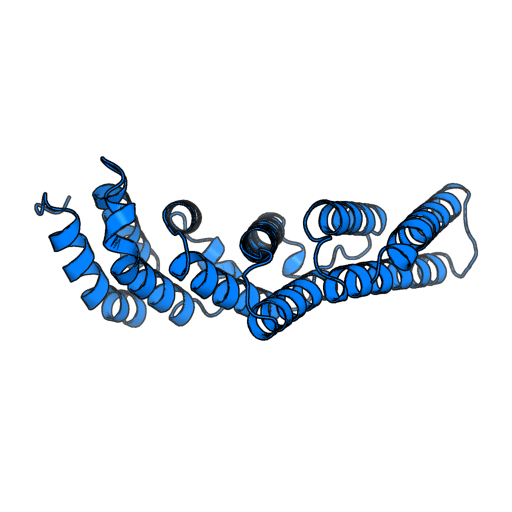 1 199 ? 17.730 0.044 -30.274 1.00 93.06 199 LYS A C 1
ATOM 1562 O O . LYS A 1 199 ? 16.594 -0.330 -30.562 1.00 93.06 199 LYS A O 1
ATOM 1567 N N . HIS A 1 200 ? 17.965 1.243 -29.757 1.00 93.12 200 HIS A N 1
ATOM 1568 C CA . HIS A 1 200 ? 16.884 2.165 -29.430 1.00 93.12 200 HIS A CA 1
ATOM 1569 C C . HIS A 1 200 ? 16.243 2.801 -30.668 1.00 93.12 200 HIS A C 1
ATOM 1571 O O . HIS A 1 200 ? 16.907 3.349 -31.544 1.00 93.12 200 HIS A O 1
ATOM 1577 N N . THR A 1 201 ? 14.914 2.829 -30.665 1.00 94.00 201 THR A N 1
ATOM 1578 C CA . THR A 1 201 ? 14.121 3.764 -31.469 1.00 94.00 201 THR A CA 1
ATOM 1579 C C . THR A 1 201 ? 14.085 5.141 -30.801 1.00 94.00 201 THR A C 1
ATOM 1581 O O . THR A 1 201 ? 14.413 5.289 -29.618 1.00 94.00 201 THR A O 1
ATOM 1584 N N . ARG A 1 202 ? 13.589 6.159 -31.519 1.00 93.62 202 ARG A N 1
ATOM 1585 C CA . ARG A 1 202 ? 13.333 7.489 -30.941 1.00 93.62 202 ARG A CA 1
ATOM 1586 C C . ARG A 1 202 ? 12.448 7.412 -29.690 1.00 93.62 202 ARG A C 1
ATOM 1588 O O . ARG A 1 202 ? 12.746 8.083 -28.710 1.00 93.62 202 ARG A O 1
ATOM 1595 N N . ARG A 1 203 ? 11.408 6.567 -29.697 1.00 92.62 203 ARG A N 1
ATOM 1596 C CA . ARG A 1 203 ? 10.492 6.391 -28.556 1.00 92.62 203 ARG A CA 1
ATOM 1597 C C . ARG A 1 203 ? 11.208 5.805 -27.340 1.00 92.62 203 ARG A C 1
ATOM 1599 O O . ARG A 1 203 ? 11.147 6.380 -26.260 1.00 92.62 203 ARG A O 1
ATOM 1606 N N . THR A 1 204 ? 11.924 4.697 -27.518 1.00 92.56 204 THR A N 1
ATOM 1607 C CA . THR A 1 204 ? 12.617 4.022 -26.408 1.00 92.56 204 THR A CA 1
ATOM 1608 C C . THR A 1 204 ? 13.763 4.868 -25.854 1.00 92.56 204 THR A C 1
ATOM 1610 O O . THR A 1 204 ? 14.020 4.839 -24.659 1.00 92.56 204 THR A O 1
ATOM 1613 N N . MET A 1 205 ? 14.414 5.674 -26.699 1.00 94.94 205 MET A N 1
ATOM 1614 C CA . MET A 1 205 ? 15.409 6.650 -26.249 1.00 94.94 205 MET A CA 1
ATOM 1615 C C . MET A 1 205 ? 14.770 7.771 -25.414 1.00 94.94 205 MET A C 1
ATOM 1617 O O . MET A 1 205 ? 15.324 8.161 -24.391 1.00 94.94 205 MET A O 1
ATOM 1621 N N . SER A 1 206 ? 13.598 8.281 -25.813 1.00 96.50 206 SER A N 1
ATOM 1622 C CA . SER A 1 206 ? 12.853 9.261 -25.009 1.00 96.50 206 SER A CA 1
ATOM 1623 C C . SER A 1 206 ? 12.461 8.705 -23.639 1.00 96.50 206 SER A C 1
ATOM 1625 O O . SER A 1 206 ? 12.577 9.422 -22.650 1.00 96.50 206 SER A O 1
ATOM 1627 N N . PHE A 1 207 ? 12.062 7.432 -23.568 1.00 97.06 207 PHE A N 1
ATOM 1628 C CA . PHE A 1 20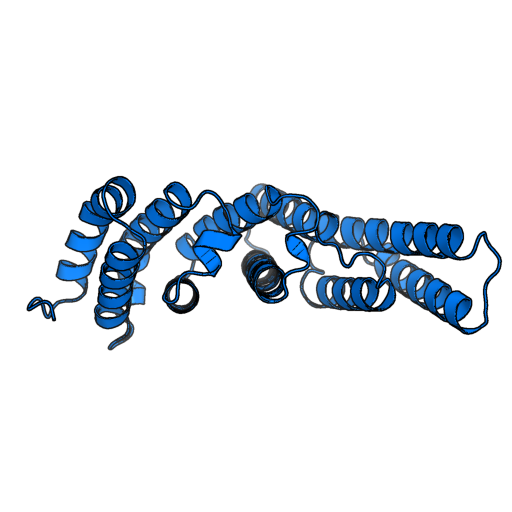7 ? 11.784 6.757 -22.299 1.00 97.06 207 PHE A CA 1
ATOM 1629 C C . PHE A 1 207 ? 13.024 6.708 -21.392 1.00 97.06 207 PHE A C 1
ATOM 1631 O O . PHE A 1 207 ? 12.967 7.176 -20.258 1.00 97.06 207 PHE A O 1
ATOM 1638 N N . VAL A 1 208 ? 14.172 6.243 -21.903 1.00 97.12 208 VAL A N 1
ATOM 1639 C CA . VAL A 1 208 ? 15.428 6.207 -21.126 1.00 97.12 208 VAL A CA 1
ATOM 1640 C C . VAL A 1 208 ? 15.827 7.607 -20.647 1.00 97.12 208 VAL A C 1
ATOM 1642 O O . VAL A 1 208 ? 16.208 7.779 -19.491 1.00 97.12 208 VAL A O 1
ATOM 1645 N N . LYS A 1 209 ? 15.677 8.634 -21.493 1.00 97.25 209 LYS A N 1
ATOM 1646 C CA . LYS A 1 209 ? 15.912 10.032 -21.098 1.00 97.25 209 LYS A CA 1
ATOM 1647 C C . LYS A 1 209 ? 14.986 10.488 -19.970 1.00 97.25 209 LYS A C 1
ATOM 1649 O O . LYS A 1 209 ? 15.449 11.195 -19.082 1.00 97.25 209 LYS A O 1
ATOM 1654 N N . ALA A 1 210 ? 13.715 10.087 -19.983 1.00 97.88 210 ALA A N 1
ATOM 1655 C CA . ALA A 1 210 ? 12.783 10.390 -18.899 1.00 97.88 210 ALA A CA 1
ATOM 1656 C C . ALA A 1 210 ? 13.212 9.721 -17.581 1.00 97.88 210 ALA A C 1
ATOM 1658 O O . ALA A 1 210 ? 13.227 10.386 -16.547 1.00 97.88 210 ALA A O 1
ATOM 1659 N N . CYS A 1 211 ? 13.648 8.457 -17.618 1.00 97.81 211 CYS A N 1
ATOM 1660 C CA . CYS A 1 211 ? 14.205 7.765 -16.450 1.00 97.81 211 CYS A CA 1
ATOM 1661 C C . CYS A 1 211 ? 15.469 8.456 -15.911 1.00 97.81 211 CYS A C 1
ATOM 1663 O O . CYS A 1 211 ? 15.600 8.679 -14.710 1.00 97.81 211 CYS A O 1
ATOM 1665 N N . LEU A 1 212 ? 16.392 8.856 -16.790 1.00 97.44 212 LEU A N 1
ATOM 1666 C CA . LEU A 1 212 ? 17.605 9.572 -16.385 1.00 97.44 212 LEU A CA 1
ATOM 1667 C C . LEU A 1 212 ? 17.288 10.947 -15.792 1.00 97.44 212 LEU A C 1
ATOM 1669 O O . LEU A 1 212 ? 17.853 11.307 -14.764 1.00 97.44 212 LEU A O 1
ATOM 1673 N N . ALA A 1 213 ? 16.363 11.696 -16.398 1.00 97.56 213 ALA A N 1
ATOM 1674 C CA . ALA A 1 213 ? 15.897 12.970 -15.858 1.00 97.56 213 ALA A CA 1
ATOM 1675 C C . ALA A 1 213 ? 15.256 12.783 -14.475 1.00 97.56 213 ALA A C 1
ATOM 1677 O O . ALA A 1 213 ? 15.521 13.557 -13.556 1.00 97.56 213 ALA A O 1
ATOM 1678 N N . PHE A 1 214 ? 14.469 11.720 -14.299 1.00 96.88 214 PHE A N 1
ATOM 1679 C CA . PHE A 1 214 ? 13.915 11.354 -13.004 1.00 96.88 214 PHE A CA 1
ATOM 1680 C C . PHE A 1 214 ? 15.020 11.144 -11.955 1.00 96.88 214 PHE A C 1
ATOM 1682 O O . PHE A 1 214 ? 14.974 11.771 -10.891 1.00 96.88 214 PHE A O 1
ATOM 1689 N N . CYS A 1 215 ? 16.029 10.316 -12.252 1.00 96.06 215 CYS A N 1
ATOM 1690 C CA . CYS A 1 215 ? 17.146 10.052 -11.340 1.00 96.06 215 CYS A CA 1
ATOM 1691 C C . CYS A 1 215 ? 17.961 11.319 -11.055 1.00 96.06 215 CYS A C 1
ATOM 1693 O O . CYS A 1 215 ? 18.257 11.603 -9.899 1.00 96.06 215 CYS A O 1
ATOM 1695 N N . HIS A 1 216 ? 18.249 12.121 -12.082 1.00 95.31 216 HIS A N 1
ATOM 1696 C CA . HIS A 1 216 ? 19.023 13.359 -11.971 1.00 95.31 216 HIS A CA 1
ATOM 1697 C C . HIS A 1 216 ? 18.397 14.374 -11.007 1.00 95.31 216 HIS A C 1
ATOM 1699 O O . HIS A 1 216 ? 19.117 15.086 -10.319 1.00 95.31 216 HIS A O 1
ATOM 1705 N N . ILE A 1 217 ? 17.065 14.448 -10.934 1.00 93.94 217 ILE A N 1
ATOM 1706 C CA . ILE A 1 217 ? 16.389 15.363 -10.002 1.00 93.94 217 ILE A CA 1
ATOM 1707 C C . ILE A 1 217 ? 16.205 14.704 -8.620 1.00 93.94 217 ILE A C 1
ATOM 1709 O O . ILE A 1 217 ? 16.135 15.403 -7.616 1.00 93.94 217 ILE A O 1
ATOM 1713 N N . THR A 1 218 ? 16.114 13.373 -8.542 1.00 93.94 218 THR A N 1
ATOM 1714 C CA . THR A 1 218 ? 15.842 12.670 -7.273 1.00 93.94 218 THR A CA 1
ATOM 1715 C C . THR A 1 218 ? 17.110 12.445 -6.447 1.00 93.94 218 THR A C 1
ATOM 1717 O O . THR A 1 218 ? 17.084 12.678 -5.244 1.00 93.94 218 THR A O 1
ATOM 1720 N N . ILE A 1 219 ? 18.229 12.052 -7.063 1.00 94.06 219 ILE A N 1
ATOM 1721 C CA . ILE A 1 219 ? 19.481 11.738 -6.351 1.00 94.06 219 ILE A CA 1
ATOM 1722 C C . ILE A 1 219 ? 19.988 12.921 -5.506 1.00 94.06 219 ILE A C 1
ATOM 1724 O O . ILE A 1 219 ? 20.241 12.711 -4.325 1.00 94.06 219 ILE A O 1
ATOM 1728 N N . PRO A 1 220 ? 20.064 14.168 -6.019 1.00 93.56 220 PRO A N 1
ATOM 1729 C CA . PRO A 1 220 ? 20.533 15.301 -5.216 1.00 93.56 220 PRO A CA 1
ATOM 1730 C C . PRO A 1 220 ? 19.600 15.687 -4.062 1.00 93.56 220 PRO A C 1
ATOM 1732 O O . PRO A 1 220 ? 19.977 16.495 -3.224 1.00 93.56 220 PRO A O 1
ATOM 1735 N N . SER A 1 221 ? 18.365 15.172 -4.046 1.00 90.44 221 SER A N 1
ATOM 1736 C CA . SER A 1 221 ? 17.399 15.444 -2.978 1.00 90.44 221 SER A CA 1
ATOM 1737 C C . SER A 1 221 ? 17.523 14.489 -1.792 1.00 90.44 221 SER A C 1
ATOM 1739 O O . SER A 1 221 ? 16.798 14.667 -0.818 1.00 90.44 221 SER A O 1
ATOM 1741 N N . ILE A 1 222 ? 18.380 13.470 -1.885 1.00 88.75 222 ILE A N 1
ATOM 1742 C CA . ILE A 1 222 ? 18.688 12.534 -0.800 1.00 88.75 222 ILE A CA 1
ATOM 1743 C C . ILE A 1 222 ? 19.652 13.241 0.159 1.00 88.75 222 ILE A C 1
ATOM 1745 O O . ILE A 1 222 ? 20.684 13.743 -0.290 1.00 88.75 222 ILE A O 1
ATOM 1749 N N . THR A 1 223 ? 19.289 13.326 1.439 1.00 76.88 223 THR A N 1
ATOM 1750 C CA . THR A 1 223 ? 20.015 14.105 2.462 1.00 76.88 223 THR A CA 1
ATOM 1751 C C . THR A 1 223 ? 20.505 13.250 3.608 1.00 76.88 223 THR A C 1
ATOM 1753 O O . THR A 1 223 ? 19.734 12.362 4.021 1.00 76.88 223 THR A O 1
#

Foldseek 3Di:
DDPDLALQVLLVVLLVCLLVCLPPHDLVSLLVSLVVNLVNCVVVNVLVVCQVSLLSNLVSLLVSCLALVVQLPRPCNVSSLVSHDDPSNLVSLLSSLVSLLVDDQPPLQPPSSVVVNVVSLLVNQVNDDPPDDPVSLVSSLVSSLSSLLRHDNPPCLVVNLVVLVVCCVRNVPRLSNLVSSLVVLVVSLVVLCVVCVVPDDPVSVVSNVSSVVSNVVSVVSRD

Organism: Hemiselmis andersenii (NCBI:txid464988)